Protein AF-A0A5N6JRV7-F1 (afdb_monomer)

Solvent-accessible surface area (backbone atoms only — not comparable to full-atom values): 13703 Å² total; per-residue (Å²): 138,88,83,87,82,82,80,80,81,82,83,83,75,85,70,73,90,71,85,72,44,49,5,32,77,63,30,37,67,20,93,39,53,41,86,80,38,63,80,51,36,24,63,43,73,67,52,46,59,70,46,33,86,33,39,56,44,38,38,54,44,63,55,39,95,77,52,76,64,70,75,60,25,15,61,55,42,43,46,69,65,64,66,43,65,40,92,59,76,69,41,27,25,37,68,34,49,92,75,62,61,86,94,62,84,68,84,81,35,51,41,48,43,25,53,71,52,21,44,55,31,47,36,50,74,69,64,52,90,58,93,47,46,89,75,24,51,78,60,70,72,29,93,85,56,58,70,57,46,43,44,31,24,45,44,23,57,57,45,44,76,92,68,60,55,80,85,57,77,85,58,79,79,43,52,18,72,85,77,62,46,73,47,42,80,69,77,44,60,63,50,72,64,84,99,36,42,36,74,60,50,93,71,45,63,62,54,54,55,52,65,67,69,76,60,97,70,80,89,87,78,84,90,128

Foldseek 3Di:
DDDDDDDDDDDPDPDDPDQFAAAQQQGATFPDADPQLSQHGHNDVVSVVVLCQQCVLVSVQSNDPDHDDQQQAALLRGHRPQWDAAPQPGGTHHPCPVVDDPPPPDPPHLRVCLCVQALSNVCVVVVQPDSQSCPGCCQCVNPPDDLLSSSNRQRHSSDGSVSHPRNRDHDDFAAAPQPRDGDRPNNFDWDDDPPGIHGDDPVVVVVSVVVVVPDPDDDPDDDD

Sequence (224 aa):
MAESASANPSSSTSGAPQKSHHCVICAFPAPSKCGGCKQVWYCSSAHQKQAWPKHKRLCKIYRNPSPPSIDTYCGICGKTDNLTRTDCCDRAICDDEGKYRMFTYSREYCSRNHRRYTMCAYHHGEEHPEKDWKK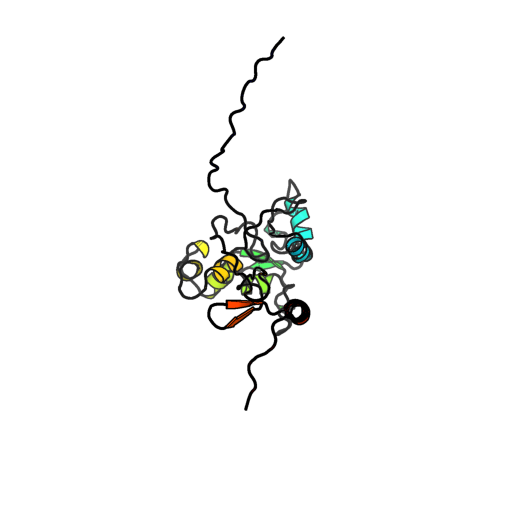CEKCVGGESFDINTVVTEGTNSFNFKEDEWKDAPELKPVKCGNCNKIISTATETHTGWGDSLRYISRLVEAICRRAMKDDSLSPIYGIR

p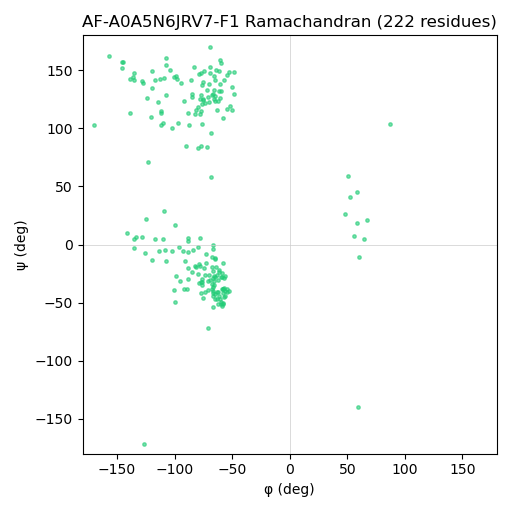LDDT: mean 79.29, std 20.87, range [28.75, 98.19]

Radius of gyration: 22.88 Å; Cα contacts (8 Å, |Δi|>4): 309; chains: 1; bounding box: 69×60×75 Å

Secondary structure (DSSP, 8-state):
------PPPP-------PPPPBPTTT-SB-SEE-TTTS-SEESSHHHHHHHHHHHHHHHHHHH-SSPPPGGGS-TTT---SSEEE-TTT--EEE--GGGPPTT---S--HHHHHHHH-HHHHHHHTT-SSS-GGG-IIIII-TTS-HHHHHHHHHSTTS-GGG--TTPPPPPPEEPTTT--EE-TTTS-EEEETTEEEE--TTHHHHHHHHTTSS---------

Organism: Monilinia laxa (NCBI:txid61186)

Nearest PDB structures (foldseek):
  6paf-assembly1_A  TM=8.155E-01  e=4.677E-02  Homo sapiens
  6cby-assembly2_B  TM=7.913E-01  e=4.129E-02  Homo sapiens
  2dan-assembly1_A  TM=6.718E-01  e=5.297E-02  Homo sapiens
  6o9o-assembly1_A  TM=3.176E-01  e=3.880E-02  Homo sapiens
  4ljn-assembly1_A  TM=2.482E-01  e=1.526E+00  Homo sapiens

Structure (mmCIF, N/CA/C/O backbone):
data_AF-A0A5N6JRV7-F1
#
_entry.id   AF-A0A5N6JRV7-F1
#
loop_
_atom_site.group_PDB
_atom_site.id
_atom_site.type_symbol
_atom_site.label_atom_id
_atom_site.label_alt_id
_atom_site.label_comp_id
_atom_site.label_asym_id
_atom_site.label_entity_id
_atom_site.label_seq_id
_atom_site.pdbx_PDB_ins_code
_atom_site.Cartn_x
_atom_site.Cartn_y
_atom_site.Cartn_z
_atom_site.occupancy
_atom_site.B_iso_or_equiv
_atom_site.auth_seq_id
_atom_site.auth_comp_id
_atom_site.auth_asym_id
_atom_site.auth_atom_id
_atom_site.pdbx_PDB_model_num
ATOM 1 N N . MET A 1 1 ? 50.542 35.672 26.946 1.00 41.88 1 MET A N 1
ATOM 2 C CA . MET A 1 1 ? 50.231 35.994 25.537 1.00 41.88 1 MET A CA 1
ATOM 3 C C . MET A 1 1 ? 50.597 34.774 24.708 1.00 41.88 1 MET A C 1
ATOM 5 O O . MET A 1 1 ? 51.691 34.266 24.913 1.00 41.88 1 MET A O 1
ATOM 9 N N . ALA A 1 2 ? 49.685 34.361 23.824 1.00 41.88 2 ALA A N 1
ATOM 10 C CA . ALA A 1 2 ? 49.718 33.226 22.889 1.00 41.88 2 ALA A CA 1
ATOM 11 C C . ALA A 1 2 ? 49.236 31.859 23.427 1.00 41.88 2 ALA A C 1
ATOM 13 O O . ALA A 1 2 ? 49.913 31.165 24.181 1.00 41.88 2 ALA A O 1
ATOM 14 N N . GLU A 1 3 ? 48.011 31.551 22.996 1.00 34.66 3 GLU A N 1
ATOM 15 C CA . GLU A 1 3 ? 47.136 30.410 23.256 1.00 34.66 3 GLU A CA 1
ATOM 16 C C . GLU A 1 3 ? 47.601 29.075 22.657 1.00 34.66 3 GLU A C 1
ATOM 18 O O . GLU A 1 3 ? 48.235 29.005 21.605 1.00 34.66 3 GLU A O 1
ATOM 23 N N . SER A 1 4 ? 47.181 27.996 23.318 1.00 38.31 4 SER A N 1
ATOM 24 C CA . SER A 1 4 ? 47.222 26.625 22.820 1.00 38.31 4 SER A CA 1
ATOM 25 C C . SER A 1 4 ? 46.102 26.390 21.798 1.00 38.31 4 SER A C 1
ATOM 27 O O . SER A 1 4 ? 44.926 26.491 22.137 1.00 38.31 4 SER A O 1
ATOM 29 N N . ALA A 1 5 ? 46.451 26.012 20.568 1.00 41.31 5 ALA A N 1
ATOM 30 C CA . ALA A 1 5 ? 45.495 25.535 19.571 1.00 41.31 5 ALA A CA 1
ATOM 31 C C . ALA A 1 5 ? 45.467 23.996 19.568 1.00 41.31 5 ALA A C 1
ATOM 33 O O . ALA A 1 5 ? 46.385 23.351 19.064 1.00 41.31 5 ALA A O 1
ATOM 34 N N . SER A 1 6 ? 44.414 23.402 20.138 1.00 38.31 6 SER A N 1
ATOM 35 C CA . SER A 1 6 ? 44.081 21.986 19.927 1.00 38.31 6 SER A CA 1
ATOM 36 C C . SER A 1 6 ? 43.328 21.838 18.608 1.00 38.31 6 SER A C 1
ATOM 38 O O . SER A 1 6 ? 42.227 22.364 18.450 1.00 38.31 6 SER A O 1
ATOM 40 N N . ALA A 1 7 ? 43.928 21.126 17.656 1.00 39.81 7 ALA A N 1
ATOM 41 C CA . ALA A 1 7 ? 43.287 20.748 16.406 1.00 39.81 7 ALA A CA 1
ATOM 42 C C . ALA A 1 7 ? 42.280 19.607 16.645 1.00 39.81 7 ALA A C 1
ATOM 44 O O . ALA A 1 7 ? 42.621 18.556 17.186 1.00 39.81 7 ALA A O 1
ATOM 45 N N . ASN A 1 8 ? 41.036 19.837 16.225 1.00 42.31 8 ASN A N 1
ATOM 46 C CA . ASN A 1 8 ? 39.943 18.865 16.194 1.00 42.31 8 ASN A CA 1
ATOM 47 C C . ASN A 1 8 ? 40.233 17.760 15.159 1.00 42.31 8 ASN A C 1
ATOM 49 O O . ASN A 1 8 ? 40.467 18.094 13.995 1.00 42.31 8 ASN A O 1
ATOM 53 N N . PRO A 1 9 ? 40.146 16.462 15.500 1.00 38.19 9 PRO A N 1
ATOM 54 C CA . PRO A 1 9 ? 40.127 15.419 14.491 1.00 38.19 9 PRO A CA 1
ATOM 55 C C . PRO A 1 9 ? 38.726 15.305 13.880 1.00 38.19 9 PRO A C 1
ATOM 57 O O . PRO A 1 9 ? 37.736 15.003 14.548 1.00 38.19 9 PRO A O 1
ATOM 60 N N . SER A 1 10 ? 38.675 15.551 12.575 1.00 39.09 10 SER A N 1
ATOM 61 C CA . SER A 1 10 ? 37.555 15.292 11.678 1.00 39.09 10 SER A CA 1
ATOM 62 C C . SER A 1 10 ? 37.046 13.859 11.843 1.00 39.09 10 SER A C 1
ATOM 64 O O . SER A 1 10 ? 37.750 12.894 11.551 1.00 39.09 10 SER A O 1
ATOM 66 N N . SER A 1 11 ? 35.805 13.718 12.297 1.00 35.09 11 SER A N 1
ATOM 67 C CA . SER A 1 11 ? 35.104 12.448 12.448 1.00 35.09 11 SER A CA 1
ATOM 68 C C . SER A 1 11 ? 34.599 11.936 11.095 1.00 35.09 11 SER A C 1
ATOM 70 O O . SER A 1 11 ? 33.443 12.111 10.714 1.00 35.09 11 SER A O 1
ATOM 72 N N . SER A 1 12 ? 35.474 11.250 10.364 1.00 42.78 12 SER A N 1
ATOM 73 C CA . SER A 1 12 ? 35.107 10.356 9.265 1.00 42.78 12 SER A CA 1
ATOM 74 C C . SER A 1 12 ? 34.450 9.092 9.830 1.00 42.78 12 SER A C 1
ATOM 76 O O . SER A 1 12 ? 35.081 8.058 10.043 1.00 42.78 12 SER A O 1
ATOM 78 N N . THR A 1 13 ? 33.147 9.168 10.103 1.00 39.28 13 THR A N 1
ATOM 79 C CA . THR A 1 13 ? 32.361 7.981 10.452 1.00 39.28 13 THR A CA 1
ATOM 80 C C . THR A 1 13 ? 32.072 7.169 9.192 1.00 39.28 13 THR A C 1
ATOM 82 O O . THR A 1 13 ? 31.224 7.503 8.370 1.00 39.28 13 THR A O 1
ATOM 85 N N . SER A 1 14 ? 32.816 6.074 9.053 1.00 45.44 14 SER A N 1
ATOM 86 C CA . SER A 1 14 ? 32.509 4.975 8.140 1.00 45.44 14 SER A CA 1
ATOM 87 C C . SER A 1 14 ? 31.249 4.276 8.660 1.00 45.44 14 SER A C 1
ATOM 89 O O . SER A 1 14 ? 31.311 3.489 9.602 1.00 45.44 14 SER A O 1
ATOM 91 N N . GLY A 1 15 ? 30.084 4.643 8.126 1.00 38.94 15 GLY A N 1
ATOM 92 C CA . GLY A 1 15 ? 28.797 4.074 8.521 1.00 38.94 15 GLY A CA 1
ATOM 93 C C . GLY A 1 15 ? 28.503 2.776 7.773 1.00 38.94 15 GLY A C 1
ATOM 94 O O . GLY A 1 15 ? 28.517 2.755 6.545 1.00 38.94 15 GLY A O 1
ATOM 95 N N . ALA A 1 16 ? 28.197 1.708 8.514 1.00 38.47 16 ALA A N 1
ATOM 96 C CA . ALA A 1 16 ? 27.578 0.495 7.980 1.00 38.47 16 ALA A CA 1
ATOM 97 C C . ALA A 1 16 ? 26.361 0.840 7.088 1.00 38.47 16 ALA A C 1
ATOM 99 O O . ALA A 1 16 ? 25.687 1.838 7.372 1.00 38.47 16 ALA A O 1
ATOM 100 N N . PRO A 1 17 ? 26.049 0.041 6.045 1.00 43.34 17 PRO A N 1
ATOM 101 C CA . PRO A 1 17 ? 24.911 0.303 5.169 1.00 43.34 17 PRO A CA 1
ATOM 102 C C . PRO A 1 17 ? 23.629 0.349 6.006 1.00 43.34 17 PRO A C 1
ATOM 104 O O . PRO A 1 17 ? 23.180 -0.655 6.560 1.00 43.34 17 PRO A O 1
ATOM 107 N N . GLN A 1 18 ? 23.072 1.549 6.157 1.00 53.38 18 GLN A N 1
ATOM 108 C CA . GLN A 1 18 ? 21.796 1.752 6.830 1.00 53.38 18 GLN A CA 1
ATOM 109 C C . GLN A 1 18 ? 20.720 1.078 5.981 1.00 53.38 18 GLN A C 1
ATOM 111 O O . GLN A 1 18 ? 20.611 1.382 4.795 1.00 53.38 18 GLN A O 1
ATOM 116 N N . LYS A 1 19 ? 19.936 0.169 6.578 1.00 60.41 19 LYS A N 1
ATOM 117 C CA . LYS A 1 19 ? 18.781 -0.437 5.903 1.00 60.41 19 LYS A CA 1
ATOM 118 C C . LYS A 1 19 ? 17.877 0.685 5.391 1.00 60.41 19 LYS A C 1
ATOM 120 O O . LYS A 1 19 ? 17.367 1.479 6.182 1.00 60.41 19 LYS A O 1
ATOM 125 N N . SER A 1 20 ? 17.727 0.775 4.076 1.00 76.19 20 SER A N 1
ATOM 126 C CA . SER A 1 20 ? 16.836 1.738 3.449 1.00 76.19 20 SER A CA 1
ATOM 127 C C . SER A 1 20 ? 15.391 1.259 3.574 1.00 76.19 20 SER A C 1
ATOM 129 O O . SER A 1 20 ? 15.104 0.065 3.628 1.00 76.19 20 SER A O 1
ATOM 131 N N . HIS A 1 21 ? 14.469 2.211 3.683 1.00 89.75 21 HIS A N 1
ATOM 132 C CA . HIS A 1 21 ? 13.037 1.937 3.687 1.00 89.75 21 HIS A CA 1
ATOM 133 C C . HIS A 1 21 ? 12.435 2.309 2.335 1.00 89.75 21 HIS A C 1
ATOM 135 O O . HIS A 1 21 ? 12.896 3.255 1.695 1.00 89.75 21 HIS A O 1
ATOM 141 N N . HIS A 1 22 ? 11.368 1.624 1.929 1.00 92.25 22 HIS A N 1
ATOM 142 C CA . HIS A 1 22 ? 10.718 1.834 0.634 1.00 92.25 22 HIS A CA 1
ATOM 143 C C . HIS A 1 22 ? 9.491 2.735 0.766 1.00 92.25 22 HIS A C 1
ATOM 145 O O . HIS A 1 22 ? 8.725 2.681 1.729 1.00 92.25 22 HIS A O 1
ATOM 151 N N . CYS A 1 23 ? 9.285 3.591 -0.229 1.00 92.69 23 CYS A N 1
ATOM 152 C CA . CYS A 1 23 ? 8.090 4.415 -0.327 1.00 92.69 23 CYS A CA 1
ATOM 153 C C . CYS A 1 23 ? 6.874 3.545 -0.666 1.00 92.69 23 CYS A C 1
ATOM 155 O O . CYS A 1 23 ? 6.822 2.961 -1.744 1.00 92.69 23 CYS A O 1
ATOM 157 N N . VAL A 1 24 ? 5.826 3.569 0.158 1.00 93.00 24 VAL A N 1
ATOM 158 C CA . VAL A 1 24 ? 4.613 2.745 -0.064 1.00 93.00 24 VAL A CA 1
ATOM 159 C C . VAL A 1 24 ? 3.786 3.115 -1.308 1.00 93.00 24 VAL A C 1
ATOM 161 O O . VAL A 1 24 ? 2.772 2.482 -1.603 1.00 93.00 24 VAL A O 1
ATOM 164 N N . ILE A 1 25 ? 4.165 4.167 -2.035 1.00 90.88 25 ILE A N 1
ATOM 165 C CA . ILE A 1 25 ? 3.505 4.573 -3.283 1.00 90.88 25 ILE A CA 1
ATOM 166 C C . ILE A 1 25 ? 4.280 4.119 -4.521 1.00 90.88 25 ILE A C 1
ATOM 168 O O . ILE A 1 25 ? 3.651 3.719 -5.493 1.00 90.88 25 ILE A O 1
ATOM 172 N N . CYS A 1 26 ? 5.613 4.181 -4.494 1.00 89.12 26 CYS A N 1
ATOM 173 C CA . CYS A 1 26 ? 6.451 4.014 -5.689 1.00 89.12 26 CYS A CA 1
ATOM 174 C C . CYS A 1 26 ? 7.670 3.104 -5.484 1.00 89.12 26 CYS A C 1
ATOM 176 O O . CYS A 1 26 ? 8.525 3.053 -6.362 1.00 89.12 26 CYS A O 1
ATOM 178 N N . ALA A 1 27 ? 7.798 2.481 -4.310 1.00 91.25 27 ALA A N 1
ATOM 179 C CA . ALA A 1 27 ? 8.887 1.603 -3.883 1.00 91.25 27 ALA A CA 1
ATOM 180 C C . ALA A 1 27 ? 10.308 2.195 -3.836 1.00 91.25 27 ALA A C 1
ATOM 182 O O . ALA A 1 27 ? 11.196 1.587 -3.255 1.00 91.25 27 ALA A O 1
ATOM 183 N N . PHE A 1 28 ? 10.552 3.393 -4.369 1.00 89.25 28 PHE A N 1
ATOM 184 C CA . PHE A 1 28 ? 11.863 4.036 -4.240 1.00 89.25 28 PHE A CA 1
ATOM 185 C C . PHE A 1 28 ? 12.277 4.277 -2.781 1.00 89.25 28 PHE A C 1
ATOM 187 O O . PHE A 1 28 ? 11.396 4.436 -1.925 1.00 89.25 28 PHE A O 1
ATOM 194 N N . PRO A 1 29 ? 13.594 4.392 -2.512 1.00 90.12 29 PRO A N 1
ATOM 195 C CA . PRO A 1 29 ? 14.104 4.738 -1.195 1.00 90.12 29 PRO A CA 1
ATOM 196 C C . PRO A 1 29 ? 13.388 5.955 -0.600 1.00 90.12 29 PRO A C 1
ATOM 198 O O . PRO A 1 29 ? 13.219 7.000 -1.235 1.00 90.12 29 PRO A O 1
ATOM 201 N N . ALA A 1 30 ? 12.935 5.799 0.634 1.00 92.06 30 ALA A N 1
ATOM 202 C CA . ALA A 1 30 ? 12.145 6.767 1.362 1.00 92.06 30 ALA A CA 1
ATOM 203 C C . ALA A 1 30 ? 12.968 7.343 2.524 1.00 92.06 30 ALA A C 1
ATOM 205 O O . ALA A 1 30 ? 13.082 6.701 3.568 1.00 92.06 30 ALA A O 1
ATOM 206 N N . PRO A 1 31 ? 13.510 8.570 2.400 1.00 91.69 31 PRO A N 1
ATOM 207 C CA . PRO A 1 31 ? 14.291 9.199 3.463 1.00 91.69 31 PRO A CA 1
ATOM 208 C C . PRO A 1 31 ? 13.429 9.676 4.638 1.00 91.69 31 PRO A C 1
ATOM 210 O O . PRO A 1 31 ? 13.951 10.161 5.637 1.00 91.69 31 PRO A O 1
ATOM 213 N N . SER A 1 32 ? 12.100 9.628 4.524 1.00 92.94 32 SER A N 1
ATOM 214 C CA . SER A 1 32 ? 11.193 10.196 5.517 1.00 92.94 32 SER A CA 1
ATOM 215 C C . SER A 1 32 ? 10.042 9.257 5.835 1.00 92.94 32 SER A C 1
ATOM 217 O O . SER A 1 32 ? 9.458 8.620 4.961 1.00 92.94 32 SER A O 1
ATOM 219 N N . LYS A 1 33 ? 9.671 9.222 7.112 1.00 95.44 33 LYS A N 1
ATOM 220 C CA . LYS A 1 33 ? 8.496 8.511 7.616 1.00 95.44 33 LYS A CA 1
ATOM 221 C C . LYS A 1 33 ? 7.398 9.476 8.022 1.00 95.44 33 LYS A C 1
ATOM 223 O O . LYS A 1 33 ? 7.651 10.647 8.295 1.00 95.44 33 LYS A O 1
ATOM 228 N N . CYS A 1 34 ? 6.167 8.979 8.104 1.00 97.50 34 CYS A N 1
ATOM 229 C CA . CYS A 1 34 ? 5.030 9.746 8.596 1.00 97.50 34 CYS A CA 1
ATOM 230 C C . CYS A 1 34 ? 5.354 10.377 9.961 1.00 97.50 34 CYS A C 1
ATOM 232 O O . CYS A 1 34 ? 5.541 9.651 10.935 1.00 97.50 34 CYS A O 1
ATOM 234 N N . GLY A 1 35 ? 5.317 11.708 10.067 1.00 96.56 35 GLY A N 1
ATOM 235 C CA . GLY A 1 35 ? 5.591 12.410 11.331 1.00 96.56 35 GLY A CA 1
ATOM 236 C C . GLY A 1 35 ? 4.643 12.032 12.479 1.00 96.56 35 GLY A C 1
ATOM 237 O O . GLY A 1 35 ? 5.048 12.049 13.636 1.00 96.56 35 GLY A O 1
ATOM 238 N N . GLY A 1 36 ? 3.406 11.629 12.159 1.00 96.50 36 GLY A N 1
ATOM 239 C CA . GLY A 1 36 ? 2.418 11.167 13.138 1.00 96.50 36 GLY A CA 1
ATOM 240 C C . GLY A 1 36 ? 2.740 9.795 13.739 1.00 96.50 36 GLY A C 1
ATOM 241 O O . GLY A 1 36 ? 3.064 9.698 14.916 1.00 96.50 36 GLY A O 1
ATOM 242 N N . CYS A 1 37 ? 2.602 8.723 12.951 1.00 97.19 37 CYS A N 1
ATOM 243 C CA . CYS A 1 37 ? 2.788 7.356 13.452 1.00 97.19 37 CYS A CA 1
ATOM 244 C C . CYS A 1 37 ? 4.237 6.864 13.451 1.00 97.19 37 CYS A C 1
ATOM 246 O O . CYS A 1 37 ? 4.554 5.954 14.203 1.00 97.19 37 CYS A O 1
ATOM 248 N N . LYS A 1 38 ? 5.117 7.429 12.614 1.00 95.56 38 LYS A N 1
ATOM 249 C CA . LYS A 1 38 ? 6.499 6.965 12.397 1.00 95.56 38 LYS A CA 1
ATOM 250 C C . LYS A 1 38 ? 6.618 5.508 11.913 1.00 95.56 38 LYS A C 1
ATOM 252 O O . LYS A 1 38 ? 7.698 4.939 12.013 1.00 95.56 38 LYS A O 1
ATOM 257 N N . GLN A 1 39 ? 5.537 4.930 11.380 1.00 93.56 39 GLN A N 1
ATOM 258 C CA . GLN A 1 39 ? 5.475 3.523 10.952 1.00 93.56 39 GLN A CA 1
ATOM 259 C C . GLN A 1 39 ? 5.464 3.318 9.429 1.00 93.56 39 GLN A C 1
ATOM 261 O O . GLN A 1 39 ? 5.623 2.193 8.981 1.00 93.56 39 GLN A O 1
ATOM 266 N N . VAL A 1 40 ? 5.224 4.364 8.634 1.00 95.62 40 VAL A N 1
ATOM 267 C CA . VAL A 1 40 ? 5.085 4.269 7.168 1.00 95.62 40 VAL A CA 1
ATOM 268 C C . VAL A 1 40 ? 6.020 5.268 6.503 1.00 95.62 40 VAL A C 1
ATOM 270 O O . VAL A 1 40 ? 6.118 6.405 6.977 1.00 95.62 40 VAL A O 1
ATOM 273 N N . TRP A 1 41 ? 6.668 4.855 5.415 1.00 95.81 41 TRP A N 1
ATOM 274 C CA . TRP A 1 41 ? 7.731 5.594 4.740 1.00 95.81 41 TRP A CA 1
ATOM 275 C C . TRP A 1 41 ? 7.297 6.148 3.378 1.00 95.81 41 TRP A C 1
ATOM 277 O O . TRP A 1 41 ? 6.532 5.526 2.639 1.00 95.81 41 TRP A O 1
ATOM 287 N N . TYR A 1 42 ? 7.785 7.347 3.055 1.00 94.12 42 TYR A N 1
ATOM 288 C CA . TYR A 1 42 ? 7.491 8.073 1.823 1.00 94.12 42 TYR A CA 1
ATOM 289 C C . TYR A 1 42 ? 8.752 8.736 1.270 1.00 94.12 42 TYR A C 1
ATOM 291 O O . TYR A 1 42 ? 9.556 9.293 2.018 1.00 94.12 42 TYR A O 1
ATOM 299 N N . CYS A 1 43 ? 8.896 8.750 -0.056 1.00 91.81 43 CYS A N 1
ATOM 300 C CA . CYS A 1 43 ? 10.001 9.465 -0.694 1.00 91.81 43 CYS A CA 1
ATOM 301 C C . CYS A 1 43 ? 9.790 10.988 -0.762 1.00 91.81 43 CYS A C 1
ATOM 303 O O . CYS A 1 43 ? 10.738 11.738 -0.966 1.00 91.81 43 CYS A O 1
ATOM 305 N N . SER A 1 44 ? 8.547 11.458 -0.604 1.00 91.19 44 SER A N 1
ATOM 306 C CA . SER A 1 44 ? 8.193 12.877 -0.661 1.00 91.19 44 SER A CA 1
ATOM 307 C C . SER A 1 44 ? 6.886 13.172 0.080 1.00 91.19 44 SER A C 1
ATOM 309 O O . SER A 1 44 ? 6.045 12.293 0.294 1.00 91.19 44 SER A O 1
ATOM 311 N N . SER A 1 45 ? 6.666 14.448 0.404 1.00 92.25 45 SER A N 1
ATOM 312 C CA . SER A 1 45 ? 5.394 14.926 0.958 1.00 92.25 45 SER A CA 1
ATOM 313 C C . SER A 1 45 ? 4.220 14.752 -0.017 1.00 92.25 45 SER A C 1
ATOM 315 O O . SER A 1 45 ? 3.081 14.593 0.421 1.00 92.25 45 SER A O 1
ATOM 317 N N . ALA A 1 46 ? 4.475 14.725 -1.330 1.00 90.88 46 ALA A N 1
ATOM 318 C CA . ALA A 1 46 ? 3.456 14.454 -2.342 1.00 90.88 46 ALA A CA 1
ATOM 319 C C . ALA A 1 46 ? 2.912 13.021 -2.222 1.00 90.88 46 ALA A C 1
ATOM 321 O O . ALA A 1 46 ? 1.698 12.836 -2.145 1.00 90.88 46 ALA A O 1
ATOM 322 N N . HIS A 1 47 ? 3.791 12.021 -2.097 1.00 92.25 47 HIS A N 1
ATOM 323 C CA . HIS A 1 47 ? 3.373 10.629 -1.887 1.00 92.25 47 HIS A CA 1
ATOM 324 C C . HIS A 1 47 ? 2.712 10.411 -0.525 1.00 92.25 47 HIS A C 1
ATOM 326 O O . HIS A 1 47 ? 1.745 9.657 -0.427 1.00 92.25 47 HIS A O 1
ATOM 332 N N . GLN A 1 48 ? 3.143 11.133 0.513 1.00 95.00 48 GLN A N 1
ATOM 333 C CA . GLN A 1 48 ? 2.434 11.122 1.792 1.00 95.00 48 GLN A CA 1
ATOM 334 C C . GLN A 1 48 ? 0.997 11.658 1.658 1.00 95.00 48 GLN A C 1
ATOM 336 O O . GLN A 1 48 ? 0.064 11.053 2.186 1.00 95.00 48 GLN A O 1
ATOM 341 N N . LYS A 1 49 ? 0.796 12.771 0.934 1.00 94.44 49 LYS A N 1
ATOM 342 C CA . LYS A 1 49 ? -0.542 13.328 0.662 1.00 94.44 49 LYS A CA 1
ATOM 343 C C . LYS A 1 49 ? -1.398 12.368 -0.167 1.00 94.44 49 LYS A C 1
ATOM 345 O O . LYS A 1 49 ? -2.569 12.190 0.151 1.00 94.44 49 LYS A O 1
ATOM 350 N N . GLN A 1 50 ? -0.814 11.713 -1.171 1.00 90.56 50 GLN A N 1
ATOM 351 C CA . GLN A 1 50 ? -1.498 10.713 -1.998 1.00 90.56 50 GLN A CA 1
ATOM 352 C C . GLN A 1 50 ? -1.966 9.501 -1.180 1.00 90.56 50 GLN A C 1
ATOM 354 O O . GLN A 1 50 ? -3.080 9.024 -1.376 1.00 90.56 50 GLN A O 1
ATOM 359 N N . ALA A 1 51 ? -1.152 9.024 -0.235 1.00 93.00 51 ALA A N 1
ATOM 360 C CA . ALA A 1 51 ? -1.508 7.905 0.639 1.00 93.00 51 ALA A CA 1
ATOM 361 C C . ALA A 1 51 ? -2.533 8.276 1.728 1.00 93.00 51 ALA A C 1
ATOM 363 O O . ALA A 1 51 ? -3.184 7.398 2.302 1.00 93.00 51 ALA A O 1
ATOM 364 N N . TRP A 1 52 ? -2.682 9.568 2.044 1.00 95.50 52 TRP A N 1
ATOM 365 C CA . TRP A 1 52 ? -3.436 10.047 3.206 1.00 95.50 52 TRP A CA 1
ATOM 366 C C . TRP A 1 52 ? -4.889 9.552 3.308 1.00 95.50 52 TRP A C 1
ATOM 368 O O . TRP A 1 52 ? -5.287 9.181 4.417 1.00 95.50 52 TRP A O 1
ATOM 378 N N . PRO A 1 53 ? -5.693 9.473 2.226 1.00 94.25 53 PRO A N 1
ATOM 379 C CA . PRO A 1 53 ? -7.076 9.000 2.315 1.00 94.25 53 PRO A CA 1
ATOM 380 C C . PRO A 1 53 ? -7.219 7.616 2.966 1.00 94.25 53 PRO A C 1
ATOM 382 O O . PRO A 1 53 ? -8.131 7.422 3.778 1.00 94.25 53 PRO A O 1
ATOM 385 N N . LYS A 1 54 ? -6.289 6.694 2.675 1.00 93.06 54 LYS A N 1
ATOM 386 C CA . LYS A 1 54 ? -6.226 5.356 3.286 1.00 93.06 54 LYS A CA 1
ATOM 387 C C . LYS A 1 54 ? -5.397 5.341 4.571 1.00 93.06 54 LYS A C 1
ATOM 389 O O . LYS A 1 54 ? -5.793 4.716 5.552 1.00 93.06 54 LYS A O 1
ATOM 394 N N . HIS A 1 55 ? -4.300 6.097 4.615 1.00 96.44 55 HIS A N 1
ATOM 395 C CA . HIS A 1 55 ? -3.399 6.105 5.764 1.00 96.44 55 HIS A CA 1
ATOM 396 C C . HIS A 1 55 ? -3.993 6.783 7.004 1.00 96.44 55 HIS A C 1
ATOM 398 O O . HIS A 1 55 ? -3.674 6.370 8.107 1.00 96.44 55 HIS A O 1
ATOM 404 N N . LYS A 1 56 ? -4.861 7.796 6.889 1.00 96.75 56 LYS A N 1
ATOM 405 C CA . LYS A 1 56 ? -5.296 8.614 8.042 1.00 96.75 56 LYS A CA 1
ATOM 406 C C . LYS A 1 56 ? -5.846 7.811 9.231 1.00 96.75 56 LYS A C 1
ATOM 408 O O . LYS A 1 56 ? -5.540 8.133 10.378 1.00 96.75 56 LYS A O 1
ATOM 413 N N . ARG A 1 57 ? -6.629 6.755 8.972 1.00 97.25 57 ARG A N 1
ATOM 414 C CA . ARG A 1 57 ? -7.193 5.887 10.024 1.00 97.25 57 ARG A CA 1
ATOM 415 C C . ARG A 1 57 ? -6.124 4.962 10.595 1.00 97.25 57 ARG A C 1
ATOM 417 O O . ARG A 1 57 ? -5.957 4.907 11.810 1.00 97.25 57 ARG A O 1
ATOM 424 N N . LEU A 1 58 ? -5.342 4.332 9.718 1.00 97.44 58 LEU A N 1
ATOM 425 C CA . LEU A 1 58 ? -4.192 3.515 10.106 1.00 97.44 58 LEU A CA 1
ATOM 426 C C . LEU A 1 58 ? -3.174 4.313 10.927 1.00 97.44 58 LEU A C 1
ATOM 428 O O . LEU A 1 58 ? -2.659 3.819 11.915 1.00 97.44 58 LEU A O 1
ATOM 432 N N . CYS A 1 59 ? -2.939 5.579 10.591 1.00 98.00 59 CYS A N 1
ATOM 433 C CA . CYS A 1 59 ? -2.054 6.475 11.323 1.00 98.00 59 CYS A CA 1
ATOM 434 C C . CYS A 1 59 ? -2.499 6.620 12.781 1.00 98.00 59 CYS A C 1
ATOM 436 O O . CYS A 1 59 ? -1.663 6.587 13.679 1.00 98.00 59 CYS A O 1
ATOM 438 N N . LYS A 1 60 ? -3.812 6.741 13.028 1.00 97.81 60 LYS A N 1
ATOM 439 C CA . LYS A 1 60 ? -4.373 6.776 14.384 1.00 97.81 60 LYS A CA 1
ATOM 440 C C . LYS A 1 60 ? -4.184 5.436 15.101 1.00 97.81 60 LYS A C 1
ATOM 442 O O . LYS A 1 60 ? -3.768 5.444 16.253 1.00 97.81 60 LYS A O 1
ATOM 447 N N . ILE A 1 61 ? -4.436 4.317 14.419 1.00 97.31 61 ILE A N 1
ATOM 448 C CA . ILE A 1 61 ? -4.241 2.959 14.957 1.00 97.31 61 ILE A CA 1
ATOM 449 C C . ILE A 1 61 ? -2.775 2.741 15.348 1.00 97.31 61 ILE A C 1
ATOM 451 O O . ILE A 1 61 ? -2.482 2.386 16.478 1.00 97.31 61 ILE A O 1
ATOM 455 N N . TYR A 1 62 ? -1.841 3.056 14.455 1.00 96.56 62 TYR A N 1
ATOM 456 C CA . TYR A 1 62 ? -0.402 2.899 14.667 1.00 96.56 62 TYR A CA 1
ATOM 457 C C . TYR A 1 62 ? 0.186 3.820 15.739 1.00 96.56 62 TYR A C 1
ATOM 459 O O . TYR A 1 62 ? 1.263 3.538 16.256 1.00 96.56 62 TYR A O 1
ATOM 467 N N . ARG A 1 63 ? -0.476 4.944 16.034 1.00 97.25 63 ARG A N 1
ATOM 468 C CA . ARG A 1 63 ? -0.102 5.847 17.133 1.00 97.25 63 ARG A CA 1
ATOM 469 C C . ARG A 1 63 ? -0.631 5.381 18.482 1.00 97.25 63 ARG A C 1
ATOM 471 O O . ARG A 1 63 ? -0.167 5.893 19.495 1.00 97.25 63 ARG A O 1
ATOM 478 N N . ASN A 1 64 ? -1.625 4.499 18.496 1.00 96.38 64 ASN A N 1
ATOM 479 C CA . ASN A 1 64 ? -2.227 4.017 19.724 1.00 96.38 64 ASN A CA 1
ATOM 480 C C . ASN A 1 64 ? -1.253 3.044 20.417 1.00 96.38 64 ASN A C 1
ATOM 482 O O . ASN A 1 64 ? -0.898 2.042 19.798 1.00 96.38 64 ASN A O 1
ATOM 486 N N . PRO A 1 65 ? -0.828 3.299 21.671 1.00 94.94 65 PRO A N 1
ATOM 487 C CA . PRO A 1 65 ? -0.000 2.362 22.436 1.00 94.94 65 PRO A CA 1
ATOM 488 C C . PRO A 1 65 ? -0.682 1.010 22.685 1.00 94.94 65 PRO A C 1
ATOM 490 O O . PRO A 1 65 ? -0.006 0.006 22.883 1.00 94.94 65 PRO A O 1
ATOM 493 N N . SER A 1 66 ? -2.015 0.982 22.649 1.00 96.12 66 SER A N 1
ATOM 494 C CA . SER A 1 66 ? -2.840 -0.218 22.795 1.00 96.12 66 SER A CA 1
ATOM 495 C C . SER A 1 66 ? -3.744 -0.353 21.566 1.00 96.12 66 SER A C 1
ATOM 497 O O . SER A 1 66 ? -4.940 -0.051 21.642 1.00 96.12 66 SER A O 1
ATOM 499 N N . PRO A 1 67 ? -3.175 -0.695 20.394 1.00 94.19 67 PRO A N 1
ATOM 500 C CA . PRO A 1 67 ? -3.938 -0.769 19.158 1.00 94.19 67 PRO A CA 1
ATOM 501 C C . PRO A 1 67 ? -5.003 -1.875 19.241 1.00 94.19 67 PRO A C 1
ATOM 503 O O . PRO A 1 67 ? -4.799 -2.872 19.936 1.00 94.19 67 PRO A O 1
ATOM 506 N N . PRO A 1 68 ? -6.141 -1.718 18.542 1.00 95.25 68 PRO A N 1
ATOM 507 C CA . PRO A 1 68 ? -7.120 -2.792 18.414 1.00 95.25 68 PRO A CA 1
ATOM 508 C C . PRO A 1 68 ? -6.498 -4.019 17.726 1.00 95.25 68 PRO A C 1
ATOM 510 O O . PRO A 1 68 ? -5.502 -3.893 17.011 1.00 95.25 68 PRO A O 1
ATOM 513 N N . SER A 1 69 ? -7.098 -5.199 17.921 1.00 95.19 69 SER A N 1
ATOM 514 C CA . SER A 1 69 ? -6.646 -6.430 17.256 1.00 95.19 69 SER A CA 1
ATOM 515 C C . SER A 1 69 ? -6.652 -6.269 15.732 1.00 95.19 69 SER A C 1
ATOM 517 O O . SER A 1 69 ? -7.565 -5.653 15.176 1.00 95.19 69 SER A O 1
ATOM 519 N N . ILE A 1 70 ? -5.648 -6.837 15.059 1.00 93.56 70 ILE A N 1
ATOM 520 C CA . ILE A 1 70 ? -5.442 -6.707 13.607 1.00 93.56 70 ILE A CA 1
ATOM 521 C C . ILE A 1 70 ? -6.630 -7.215 12.779 1.00 93.56 70 ILE A C 1
ATOM 523 O O . ILE A 1 70 ? -6.849 -6.724 11.678 1.00 93.56 70 ILE A O 1
ATOM 527 N N . ASP A 1 71 ? -7.439 -8.122 13.330 1.00 95.06 71 ASP A N 1
ATOM 528 C CA . ASP A 1 71 ? -8.610 -8.684 12.647 1.00 95.06 71 ASP A CA 1
ATOM 529 C C . ASP A 1 71 ? -9.872 -7.813 12.770 1.00 95.06 71 ASP A C 1
ATOM 531 O O . ASP A 1 71 ? -10.902 -8.099 12.168 1.00 95.06 71 ASP A O 1
ATOM 535 N N . THR A 1 72 ? -9.809 -6.725 13.544 1.00 96.88 72 THR A N 1
ATOM 536 C CA . THR A 1 72 ? -10.962 -5.837 13.798 1.00 96.88 72 THR A CA 1
ATOM 537 C C . THR A 1 72 ? -11.007 -4.616 12.879 1.00 96.88 72 THR A C 1
ATOM 539 O O . THR A 1 72 ? -11.925 -3.797 12.964 1.00 96.88 72 THR A O 1
ATOM 542 N N . TYR A 1 73 ? -10.017 -4.461 11.998 1.00 97.62 73 TYR A N 1
ATOM 543 C CA . TYR A 1 73 ? -9.969 -3.383 11.021 1.00 97.62 73 TYR A CA 1
ATOM 544 C C . TYR A 1 73 ? -9.333 -3.846 9.710 1.00 97.62 73 TYR A C 1
ATOM 546 O O . TYR A 1 73 ? -8.461 -4.703 9.680 1.00 97.62 73 TYR A O 1
ATOM 554 N N . CYS A 1 74 ? -9.721 -3.217 8.604 1.00 98.06 74 CYS A N 1
ATOM 555 C CA . CYS A 1 74 ? -9.075 -3.401 7.314 1.00 98.06 74 CYS A CA 1
ATOM 556 C C . CYS A 1 74 ? -7.623 -2.928 7.387 1.00 98.06 74 CYS A C 1
ATOM 558 O O . CYS A 1 74 ? -7.369 -1.725 7.525 1.00 98.06 74 CYS A O 1
ATOM 560 N N . GLY A 1 75 ? -6.671 -3.841 7.217 1.00 96.75 75 GLY A N 1
ATOM 561 C CA . GLY A 1 75 ? -5.247 -3.526 7.328 1.00 96.75 75 GLY A CA 1
ATOM 562 C C . GLY A 1 75 ? -4.702 -2.555 6.265 1.00 96.75 75 GLY A C 1
ATOM 563 O O . GLY A 1 75 ? -3.617 -2.013 6.446 1.00 96.75 75 GLY A O 1
ATOM 564 N N . ILE A 1 76 ? -5.469 -2.257 5.205 1.00 96.75 76 ILE A N 1
ATOM 565 C CA . ILE A 1 76 ? -5.085 -1.328 4.121 1.00 96.75 76 ILE A CA 1
ATOM 566 C C . ILE A 1 76 ? -5.620 0.097 4.335 1.00 96.75 76 ILE A C 1
ATOM 568 O O . ILE A 1 76 ? -4.996 1.071 3.910 1.00 96.75 76 ILE A O 1
ATOM 572 N N . CYS A 1 77 ? -6.779 0.269 4.980 1.00 96.81 77 CYS A N 1
ATOM 573 C CA . CYS A 1 77 ? -7.401 1.596 5.119 1.00 96.81 77 CYS A CA 1
ATOM 574 C C . CYS A 1 77 ? -7.941 1.932 6.516 1.00 96.81 77 CYS A C 1
ATOM 576 O O . CYS A 1 77 ? -8.477 3.027 6.713 1.00 96.81 77 CYS A O 1
ATOM 578 N N . GLY A 1 78 ? -7.863 1.000 7.468 1.00 97.44 78 GLY A N 1
ATOM 579 C CA . GLY A 1 78 ? -8.282 1.167 8.861 1.00 97.44 78 GLY A CA 1
ATOM 580 C C . GLY A 1 78 ? -9.787 1.350 9.078 1.00 97.44 78 GLY A C 1
ATOM 581 O O . GLY A 1 78 ? -10.173 1.949 10.077 1.00 97.44 78 GLY A O 1
ATOM 582 N N . LYS A 1 79 ? -10.641 0.932 8.133 1.00 97.38 79 LYS A N 1
ATOM 583 C CA . LYS A 1 79 ? -12.098 0.838 8.362 1.00 97.38 79 LYS A CA 1
ATOM 584 C C . LYS A 1 79 ? -12.396 -0.381 9.233 1.00 97.38 79 LYS A C 1
ATOM 586 O O . LYS A 1 79 ? -11.661 -1.352 9.143 1.00 97.38 79 LYS A O 1
ATOM 591 N N . THR A 1 80 ? -13.446 -0.332 10.039 1.00 97.25 80 THR A N 1
ATOM 592 C CA . THR A 1 80 ? -13.815 -1.403 10.987 1.00 97.25 80 THR A CA 1
ATOM 593 C C . THR A 1 80 ? -15.128 -2.092 10.618 1.00 97.25 80 THR A C 1
ATOM 595 O O . THR A 1 80 ? -15.542 -3.033 11.279 1.00 97.25 80 THR A O 1
ATOM 598 N N . ASP A 1 81 ? -15.813 -1.596 9.593 1.00 96.12 81 ASP A N 1
ATOM 599 C CA . ASP A 1 81 ? -17.097 -2.077 9.106 1.00 96.12 81 ASP A CA 1
ATOM 600 C C . ASP A 1 81 ? -16.936 -2.823 7.776 1.00 96.12 81 ASP A C 1
ATOM 602 O O . ASP A 1 81 ? -16.011 -2.538 7.012 1.00 96.12 81 ASP A O 1
ATOM 606 N N . ASN A 1 82 ? -17.874 -3.733 7.483 1.00 95.88 82 ASN A N 1
ATOM 607 C CA . ASN A 1 82 ? -17.939 -4.480 6.221 1.00 95.88 82 ASN A CA 1
ATOM 608 C C . ASN A 1 82 ? -16.593 -5.137 5.873 1.00 95.88 82 ASN A C 1
ATOM 610 O O . ASN A 1 82 ? -15.972 -4.814 4.857 1.00 95.88 82 ASN A O 1
ATOM 614 N N . LEU A 1 83 ? -16.109 -5.993 6.776 1.00 97.69 83 LEU A N 1
ATOM 615 C CA . LEU A 1 83 ? -14.835 -6.688 6.633 1.00 97.69 83 LEU A CA 1
ATOM 616 C C . LEU A 1 83 ? -15.047 -8.130 6.163 1.00 97.69 83 LEU A C 1
ATOM 618 O O . LEU A 1 83 ? -15.982 -8.799 6.591 1.00 97.69 83 LEU A O 1
ATOM 622 N N . THR A 1 84 ? -14.127 -8.590 5.327 1.00 96.81 84 THR A N 1
ATOM 623 C CA . THR A 1 84 ? -13.902 -9.989 4.956 1.00 96.81 84 THR A CA 1
ATOM 624 C C . THR A 1 84 ? -12.425 -10.328 5.204 1.00 96.81 84 THR A C 1
ATOM 626 O O . THR A 1 84 ? -11.697 -9.521 5.797 1.00 96.81 84 THR A O 1
ATOM 629 N N . ARG A 1 85 ? -11.961 -11.503 4.773 1.00 97.44 85 ARG A N 1
ATOM 630 C CA . ARG A 1 85 ? -10.556 -11.920 4.860 1.00 97.44 85 ARG A CA 1
ATOM 631 C C . ARG A 1 85 ? -9.981 -12.197 3.477 1.00 97.44 85 ARG A C 1
ATOM 633 O O . ARG A 1 85 ? -10.711 -12.562 2.564 1.00 97.44 85 ARG A O 1
ATOM 640 N N . THR A 1 86 ? -8.683 -11.956 3.317 1.00 97.00 86 THR A N 1
ATOM 641 C CA . THR A 1 86 ? -7.968 -12.278 2.078 1.00 97.00 86 THR A CA 1
ATOM 642 C C . THR A 1 86 ? -7.693 -13.772 1.984 1.00 97.00 86 THR A C 1
ATOM 644 O O . THR A 1 86 ? -7.212 -14.364 2.945 1.00 97.00 86 THR A O 1
ATOM 647 N N . ASP A 1 87 ? -7.896 -14.361 0.808 1.00 95.56 87 ASP A N 1
ATOM 648 C CA . ASP A 1 87 ? -7.597 -15.784 0.591 1.00 95.56 87 ASP A CA 1
ATOM 649 C C . ASP A 1 87 ? -6.087 -16.074 0.693 1.00 95.56 87 ASP A C 1
ATOM 651 O O . ASP A 1 87 ? -5.669 -17.098 1.221 1.00 95.56 87 ASP A O 1
ATOM 655 N N . CYS A 1 88 ? -5.248 -15.131 0.246 1.00 96.19 88 CYS A N 1
ATOM 656 C CA . CYS A 1 88 ? -3.804 -15.336 0.113 1.00 96.19 88 CYS A CA 1
ATOM 657 C C . CYS A 1 88 ? -2.999 -15.246 1.418 1.00 96.19 88 CYS A C 1
ATOM 659 O O . CYS A 1 88 ? -1.970 -15.901 1.550 1.00 96.19 88 CYS A O 1
ATOM 661 N N . CYS A 1 89 ? -3.413 -14.407 2.371 1.00 95.19 89 CYS A N 1
ATOM 662 C CA . CYS A 1 89 ? -2.662 -14.183 3.616 1.00 95.19 89 CYS A CA 1
ATOM 663 C C . CYS A 1 89 ? -3.538 -14.027 4.858 1.00 95.19 89 CYS A C 1
ATOM 665 O O . CYS A 1 89 ? -3.031 -13.666 5.922 1.00 95.19 89 CYS A O 1
ATOM 667 N N . ASP A 1 90 ? -4.832 -14.314 4.727 1.00 95.88 90 ASP A N 1
ATOM 668 C CA . ASP A 1 90 ? -5.759 -14.443 5.839 1.00 95.88 90 ASP A CA 1
ATOM 669 C C . ASP A 1 90 ? -5.848 -13.176 6.715 1.00 95.88 90 ASP A C 1
ATOM 671 O O . ASP A 1 90 ? -5.791 -13.213 7.943 1.00 95.88 90 ASP A O 1
ATOM 675 N N . ARG A 1 91 ? -5.954 -12.000 6.084 1.00 96.69 91 ARG A N 1
ATOM 676 C CA . ARG A 1 91 ? -6.001 -10.699 6.778 1.00 96.69 91 ARG A CA 1
ATOM 677 C C . ARG A 1 91 ? -7.348 -10.017 6.637 1.00 96.69 91 ARG A C 1
ATOM 679 O O . ARG A 1 91 ? -7.933 -10.017 5.556 1.00 96.69 91 ARG A O 1
ATOM 686 N N . ALA A 1 92 ? -7.795 -9.353 7.704 1.00 98.06 92 ALA A N 1
ATOM 687 C CA . ALA A 1 92 ? -8.994 -8.526 7.663 1.00 98.06 92 ALA A CA 1
ATOM 688 C C . ALA A 1 92 ? -8.856 -7.376 6.646 1.00 98.06 92 ALA A C 1
ATOM 690 O O . ALA A 1 92 ? -7.922 -6.563 6.682 1.00 98.06 92 ALA A O 1
ATOM 691 N N . ILE A 1 93 ? -9.820 -7.294 5.733 1.00 98.19 93 ILE A N 1
ATOM 692 C CA . ILE A 1 93 ? -9.849 -6.352 4.612 1.00 98.19 93 ILE A CA 1
ATOM 693 C C . ILE A 1 93 ? -11.287 -5.910 4.328 1.00 98.19 93 ILE A C 1
ATOM 695 O O . ILE A 1 93 ? -12.230 -6.595 4.700 1.00 98.19 93 ILE A O 1
ATOM 699 N N . CYS A 1 94 ? -11.491 -4.752 3.696 1.00 97.62 94 CYS A N 1
ATOM 700 C CA . CYS A 1 94 ? -12.846 -4.333 3.327 1.00 97.62 94 CYS A CA 1
ATOM 701 C C . CYS A 1 94 ? -13.444 -5.265 2.271 1.00 97.62 94 CYS A C 1
ATOM 703 O O . CYS A 1 94 ? -12.816 -5.493 1.239 1.00 97.62 94 CYS A O 1
ATOM 705 N N . ASP A 1 95 ? -14.686 -5.685 2.489 1.00 96.12 95 ASP A N 1
ATOM 706 C CA . ASP A 1 95 ? -15.512 -6.376 1.505 1.00 96.12 95 ASP A CA 1
ATOM 707 C C . ASP A 1 95 ? -16.119 -5.361 0.520 1.00 96.12 95 ASP A C 1
ATOM 709 O O . ASP A 1 95 ? -17.204 -4.791 0.703 1.00 96.12 95 ASP A O 1
ATOM 713 N N . ASP A 1 96 ? -15.326 -5.002 -0.487 1.00 92.06 96 ASP A N 1
ATOM 714 C CA . ASP A 1 96 ? -15.665 -3.950 -1.443 1.00 92.06 96 ASP A CA 1
ATOM 715 C C . ASP A 1 96 ? -15.428 -4.317 -2.912 1.00 92.06 96 ASP A C 1
ATOM 717 O O . ASP A 1 96 ? -15.637 -3.478 -3.791 1.00 92.06 96 ASP A O 1
ATOM 721 N N . GLU A 1 97 ? -15.074 -5.568 -3.207 1.00 86.12 97 GLU A N 1
ATOM 722 C CA . GLU A 1 97 ? -14.757 -6.015 -4.567 1.00 86.12 97 GLU A CA 1
ATOM 723 C C . GLU A 1 97 ? -15.970 -5.938 -5.503 1.00 86.12 97 GLU A C 1
ATOM 725 O O . GLU A 1 97 ? -15.865 -5.381 -6.597 1.00 86.12 97 GLU A O 1
ATOM 730 N N . GLY A 1 98 ? -17.154 -6.354 -5.037 1.00 86.94 98 GLY A N 1
ATOM 731 C CA . GLY A 1 98 ? -18.402 -6.286 -5.812 1.00 86.94 98 GLY A CA 1
ATOM 732 C C . GLY A 1 98 ? -18.878 -4.864 -6.143 1.00 86.94 98 GLY A C 1
ATOM 733 O O . GLY A 1 98 ? -19.749 -4.678 -6.988 1.00 86.94 98 GLY A O 1
ATOM 734 N N . LYS A 1 99 ? -18.295 -3.836 -5.513 1.00 87.19 99 LYS A N 1
ATOM 735 C CA . LYS A 1 99 ? -18.610 -2.422 -5.782 1.00 87.19 99 LYS A CA 1
ATOM 736 C C . LYS A 1 99 ? -17.748 -1.842 -6.907 1.00 87.19 99 LYS A C 1
ATOM 738 O O . LYS A 1 99 ? -17.949 -0.687 -7.295 1.00 87.19 99 LYS A O 1
ATOM 743 N N . TYR A 1 100 ? -16.769 -2.599 -7.407 1.00 86.44 100 TYR A N 1
ATOM 744 C CA . TYR A 1 100 ? -15.885 -2.159 -8.476 1.00 86.44 100 TYR A CA 1
ATOM 745 C C . TYR A 1 100 ? -16.620 -2.092 -9.813 1.00 86.44 100 TYR A C 1
ATOM 747 O O . TYR A 1 100 ? -17.178 -3.071 -10.301 1.00 86.44 100 TYR A O 1
ATOM 755 N N . ARG A 1 101 ? -16.540 -0.933 -10.466 1.00 87.12 101 ARG A N 1
ATOM 756 C CA . ARG A 1 101 ? -16.985 -0.778 -11.851 1.00 87.12 101 ARG A CA 1
ATOM 757 C C . ARG A 1 101 ? -15.814 -1.038 -12.789 1.00 87.12 101 ARG A C 1
ATOM 759 O O . ARG A 1 101 ? -14.782 -0.363 -12.693 1.00 87.12 101 ARG A O 1
ATOM 766 N N . MET A 1 102 ? -15.984 -1.994 -13.701 1.00 84.44 102 MET A N 1
ATOM 767 C CA . MET A 1 102 ? -14.988 -2.311 -14.728 1.00 84.44 102 MET A CA 1
ATOM 768 C C . MET A 1 102 ? -14.569 -1.058 -15.514 1.00 84.44 102 MET A C 1
ATOM 770 O O . MET A 1 102 ? -15.346 -0.117 -15.665 1.00 84.44 102 MET A O 1
ATOM 774 N N . PHE A 1 103 ? -13.310 -1.038 -15.963 1.00 82.00 103 PHE A N 1
ATOM 775 C CA . PHE A 1 103 ? -12.667 0.062 -16.707 1.00 82.00 103 PHE A CA 1
ATOM 776 C C . PHE A 1 103 ? -12.492 1.399 -15.967 1.00 82.00 103 PHE A C 1
ATOM 778 O O . PHE A 1 103 ? -11.966 2.348 -16.539 1.00 82.00 103 PHE A O 1
ATOM 785 N N . THR A 1 104 ? -12.835 1.487 -14.678 1.00 84.38 104 THR A N 1
ATOM 786 C CA . THR A 1 104 ? -12.539 2.691 -13.871 1.00 84.38 104 THR A CA 1
ATOM 787 C C . THR A 1 104 ? -11.110 2.730 -13.333 1.00 84.38 104 THR A C 1
ATOM 789 O O . THR A 1 104 ? -10.651 3.782 -12.902 1.00 84.38 104 THR A O 1
ATOM 792 N N . TYR A 1 105 ? -10.428 1.576 -13.288 1.00 78.38 105 TYR A N 1
ATOM 793 C CA . TYR A 1 105 ? -9.100 1.399 -12.671 1.00 78.38 105 TYR A CA 1
ATOM 794 C C . TYR A 1 105 ? -8.968 2.007 -11.256 1.00 78.38 105 TYR A C 1
ATOM 796 O O . TYR A 1 105 ? -7.879 2.362 -10.811 1.00 78.38 105 TYR A O 1
ATOM 804 N N . SER A 1 106 ? -10.089 2.114 -10.536 1.00 83.12 106 SER A N 1
ATOM 805 C CA . SER A 1 106 ? -10.156 2.751 -9.223 1.00 83.12 106 SER A CA 1
ATOM 806 C C . SER A 1 106 ? -9.281 2.057 -8.175 1.00 83.12 106 SER A C 1
ATOM 808 O O . SER A 1 106 ? -9.357 0.841 -7.968 1.00 83.12 106 SER A O 1
ATOM 810 N N . ARG A 1 107 ? -8.507 2.868 -7.445 1.00 83.75 107 ARG A N 1
ATOM 811 C CA . ARG A 1 107 ? -7.651 2.441 -6.327 1.00 83.75 107 ARG A CA 1
ATOM 812 C C . ARG A 1 107 ? -8.375 2.445 -4.973 1.00 83.75 107 ARG A C 1
ATOM 814 O O . ARG A 1 107 ? -7.753 2.183 -3.943 1.00 83.75 107 ARG A O 1
ATOM 821 N N . GLU A 1 108 ? -9.681 2.706 -4.955 1.00 88.06 108 GLU A N 1
ATOM 822 C CA . GLU A 1 108 ? -10.458 2.849 -3.716 1.00 88.06 108 GLU A CA 1
ATOM 823 C C . GLU A 1 108 ? -10.774 1.507 -3.041 1.00 88.06 108 GLU A C 1
ATOM 825 O O . GLU A 1 108 ? -10.776 1.431 -1.816 1.00 88.06 108 GLU A O 1
ATOM 830 N N . TYR A 1 109 ? -10.945 0.443 -3.826 1.00 92.44 109 TYR A N 1
ATOM 831 C CA . TYR A 1 109 ? -11.414 -0.866 -3.357 1.00 92.44 109 TYR A CA 1
ATOM 832 C C . TYR A 1 109 ? -10.274 -1.694 -2.759 1.00 92.44 109 TYR A C 1
ATOM 834 O O . TYR A 1 109 ? -9.332 -2.043 -3.471 1.00 92.44 109 TYR A O 1
ATOM 842 N N . CYS A 1 110 ? -10.292 -1.947 -1.455 1.00 95.88 110 CYS A N 1
ATOM 843 C CA . CYS A 1 110 ? -9.197 -2.603 -0.749 1.00 95.88 110 CYS A CA 1
ATOM 844 C C . CYS A 1 110 ? -9.018 -4.058 -1.189 1.00 95.88 110 CYS A C 1
ATOM 846 O O . CYS A 1 110 ? -7.913 -4.377 -1.623 1.00 95.88 110 CYS A O 1
ATOM 848 N N . SER A 1 111 ? -10.065 -4.897 -1.143 1.00 95.94 111 SER A N 1
ATOM 849 C CA . SER A 1 111 ? -9.946 -6.336 -1.463 1.00 95.94 111 SER A CA 1
ATOM 850 C C . SER A 1 111 ? -9.435 -6.544 -2.883 1.00 95.94 111 SER A C 1
ATOM 852 O O . SER A 1 111 ? -8.372 -7.121 -3.111 1.00 95.94 111 SER A O 1
ATOM 854 N N . ARG A 1 112 ? -10.113 -5.916 -3.846 1.00 93.38 112 ARG A N 1
ATOM 855 C CA . ARG A 1 112 ? -9.749 -5.987 -5.262 1.00 93.38 112 ARG A CA 1
ATOM 856 C C . ARG A 1 112 ? -8.316 -5.523 -5.532 1.00 93.38 112 ARG A C 1
ATOM 858 O O . ARG A 1 112 ? -7.607 -6.123 -6.336 1.00 93.38 112 ARG A O 1
ATOM 865 N N . ASN A 1 113 ? -7.897 -4.402 -4.942 1.00 93.56 113 ASN A N 1
ATOM 866 C CA . ASN A 1 113 ? -6.567 -3.857 -5.221 1.00 93.56 113 ASN A CA 1
ATOM 867 C C . ASN A 1 113 ? -5.462 -4.628 -4.504 1.00 93.56 113 ASN A C 1
ATOM 869 O O . ASN A 1 113 ? -4.378 -4.735 -5.063 1.00 93.56 113 ASN A O 1
ATOM 873 N N . HIS A 1 114 ? -5.742 -5.212 -3.338 1.00 96.12 114 HIS A N 1
ATOM 874 C CA . HIS A 1 114 ? -4.848 -6.190 -2.730 1.00 96.12 114 HIS A CA 1
ATOM 875 C C . HIS A 1 114 ? -4.660 -7.394 -3.654 1.00 96.12 114 HIS A C 1
ATOM 877 O O . HIS A 1 114 ? -3.532 -7.706 -4.028 1.00 96.12 114 HIS A O 1
ATOM 883 N N . ARG A 1 115 ? -5.769 -7.983 -4.121 1.00 94.69 115 ARG A N 1
ATOM 884 C CA . ARG A 1 115 ? -5.759 -9.120 -5.046 1.00 94.69 115 ARG A CA 1
ATOM 885 C C . ARG A 1 115 ? -4.993 -8.834 -6.342 1.00 94.69 115 ARG A C 1
ATOM 887 O O . ARG A 1 115 ? -4.337 -9.713 -6.879 1.00 94.69 115 ARG A O 1
ATOM 894 N N . ARG A 1 116 ? -5.099 -7.611 -6.868 1.00 91.12 116 ARG A N 1
ATOM 895 C CA . ARG A 1 116 ? -4.538 -7.245 -8.178 1.00 91.12 116 ARG A CA 1
ATOM 896 C C . ARG A 1 116 ? -3.092 -6.751 -8.148 1.00 91.12 116 ARG A C 1
ATOM 898 O O . ARG A 1 116 ? -2.434 -6.845 -9.173 1.00 91.12 116 ARG A O 1
ATOM 905 N N . TYR A 1 117 ? -2.650 -6.125 -7.061 1.00 91.75 117 TYR A N 1
ATOM 906 C CA . TYR A 1 117 ? -1.405 -5.344 -7.045 1.00 91.75 117 TYR A CA 1
ATOM 907 C C . TYR A 1 117 ? -0.428 -5.793 -5.958 1.00 91.75 117 TYR A C 1
ATOM 909 O O . TYR A 1 117 ? 0.390 -4.988 -5.509 1.00 91.75 117 TYR A O 1
ATOM 917 N N . THR A 1 118 ? -0.543 -7.028 -5.475 1.00 95.31 118 THR A N 1
ATOM 918 C CA . THR A 1 118 ? 0.395 -7.568 -4.490 1.00 95.31 118 THR A CA 1
ATOM 919 C C . THR A 1 118 ? 0.950 -8.908 -4.939 1.00 95.31 118 THR A C 1
ATOM 921 O O . THR A 1 118 ? 0.216 -9.768 -5.430 1.00 95.31 118 THR A O 1
ATOM 924 N N . MET A 1 119 ? 2.245 -9.106 -4.686 1.00 94.25 119 MET A N 1
ATOM 925 C CA . MET A 1 119 ? 2.924 -10.371 -4.977 1.00 94.25 119 MET A CA 1
ATOM 926 C C . MET A 1 119 ? 2.341 -11.539 -4.181 1.00 94.25 119 MET A C 1
ATOM 928 O O . MET A 1 119 ? 2.318 -12.655 -4.680 1.00 94.25 119 MET A O 1
ATOM 932 N N . CYS A 1 120 ? 1.824 -11.288 -2.974 1.00 95.94 120 CYS A N 1
ATOM 933 C CA . CYS A 1 120 ? 1.149 -12.302 -2.164 1.00 95.94 120 CYS A CA 1
ATOM 934 C C . CYS A 1 120 ? -0.085 -12.879 -2.875 1.00 95.94 120 CYS A C 1
ATOM 936 O O . CYS A 1 120 ? -0.250 -14.095 -2.955 1.00 95.94 120 CYS A O 1
ATOM 938 N N . ALA A 1 121 ? -0.932 -12.011 -3.432 1.00 96.00 121 ALA A N 1
ATOM 939 C CA . ALA A 1 121 ? -2.129 -12.444 -4.137 1.00 96.00 121 ALA A CA 1
ATOM 940 C C . ALA A 1 121 ? -1.813 -13.120 -5.476 1.00 96.00 121 ALA A C 1
ATOM 942 O O . ALA A 1 121 ? -2.443 -14.125 -5.795 1.00 96.00 121 ALA A O 1
ATOM 943 N N . TYR A 1 122 ? -0.828 -12.608 -6.226 1.00 94.44 122 TYR A N 1
ATOM 944 C CA . TYR A 1 122 ? -0.333 -13.268 -7.439 1.00 94.44 122 TYR A CA 1
ATOM 945 C C . TYR A 1 122 ? 0.176 -14.679 -7.127 1.00 94.44 122 TYR A C 1
ATOM 947 O O . TYR A 1 122 ? -0.276 -15.652 -7.716 1.00 94.44 122 TYR A O 1
ATOM 955 N N . HIS A 1 123 ? 1.050 -14.793 -6.128 1.00 95.00 123 HIS A N 1
ATOM 956 C CA . HIS A 1 123 ? 1.627 -16.056 -5.686 1.00 95.00 123 HIS A CA 1
ATOM 957 C C . HIS A 1 123 ? 0.568 -17.100 -5.302 1.00 95.00 123 HIS A C 1
ATOM 959 O O . HIS A 1 123 ? 0.674 -18.252 -5.712 1.00 95.00 123 HIS A O 1
ATOM 965 N N . HIS A 1 124 ? -0.462 -16.691 -4.556 1.00 96.50 124 HIS A N 1
ATOM 966 C CA . HIS A 1 124 ? -1.589 -17.562 -4.227 1.00 96.50 124 HIS A CA 1
ATOM 967 C C . HIS A 1 124 ? -2.418 -17.929 -5.467 1.00 96.50 124 HIS A C 1
ATOM 969 O O . HIS A 1 124 ? -2.836 -19.072 -5.606 1.00 96.50 124 HIS A O 1
ATOM 975 N N . GLY A 1 125 ? -2.678 -16.970 -6.361 1.00 94.75 125 GLY A N 1
ATOM 976 C CA . GLY A 1 125 ? -3.486 -17.183 -7.566 1.00 94.75 125 GLY A CA 1
ATOM 977 C C . GLY A 1 125 ? -2.856 -18.141 -8.579 1.00 94.75 125 GLY A C 1
ATOM 978 O O . GLY A 1 125 ? -3.586 -18.860 -9.249 1.00 94.75 125 GLY A O 1
ATOM 979 N N . GLU A 1 126 ? -1.525 -18.174 -8.651 1.00 94.19 126 GLU A N 1
ATOM 980 C CA . GLU A 1 126 ? -0.767 -19.113 -9.490 1.00 94.19 126 GLU A CA 1
ATOM 981 C C . GLU A 1 126 ? -0.461 -20.447 -8.784 1.00 94.19 126 GLU A C 1
ATOM 983 O O . GLU A 1 126 ? 0.237 -21.294 -9.342 1.00 94.19 126 GLU A O 1
ATOM 988 N N . GLU A 1 127 ? -0.946 -20.633 -7.550 1.00 95.06 127 GLU A N 1
ATOM 989 C CA . GLU A 1 127 ? -0.788 -21.865 -6.764 1.00 95.06 127 GLU A CA 1
ATOM 990 C C . GLU A 1 127 ? 0.677 -22.331 -6.660 1.00 95.06 127 GLU A C 1
ATOM 992 O O . GLU A 1 127 ? 1.010 -23.515 -6.772 1.00 95.06 127 GLU A O 1
ATOM 997 N N . HIS A 1 128 ? 1.594 -21.380 -6.462 1.00 92.62 128 HIS A N 1
ATOM 998 C CA . HIS A 1 128 ? 3.008 -21.697 -6.289 1.00 92.62 128 HIS A CA 1
ATOM 999 C C . HIS A 1 128 ? 3.238 -22.510 -4.994 1.00 92.62 128 HIS A C 1
ATOM 1001 O O . HIS A 1 128 ? 2.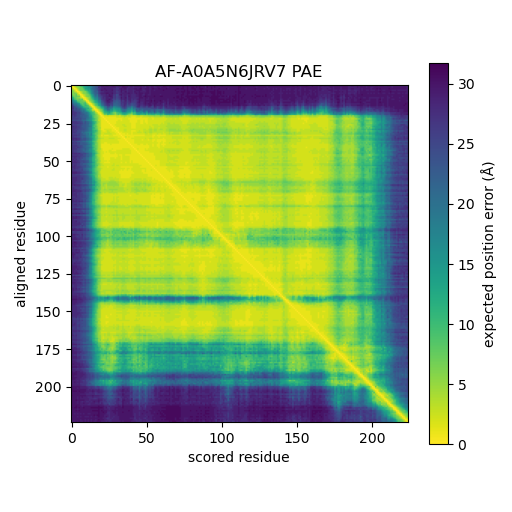589 -22.251 -3.981 1.00 92.62 128 HIS A O 1
ATOM 1007 N N . PRO A 1 129 ? 4.153 -23.501 -5.004 1.00 91.56 129 PRO A N 1
ATOM 1008 C CA . PRO A 1 129 ? 4.280 -24.477 -3.918 1.00 91.56 129 PRO A CA 1
ATOM 1009 C C . PRO A 1 129 ? 4.910 -23.908 -2.640 1.00 91.56 129 PRO A C 1
ATOM 1011 O O .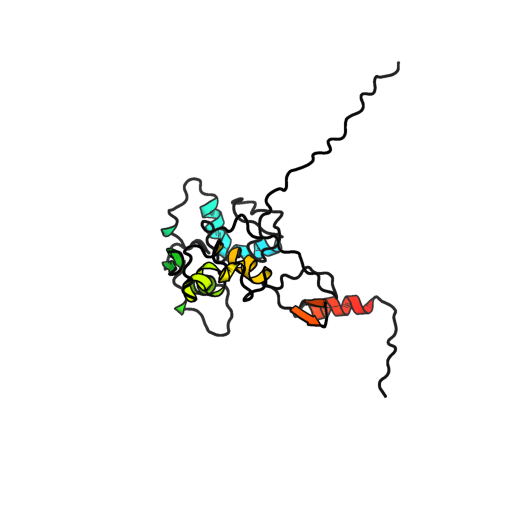 PRO A 1 129 ? 4.695 -24.438 -1.547 1.00 91.56 129 PRO A O 1
ATOM 1014 N N . GLU A 1 130 ? 5.727 -22.862 -2.749 1.00 92.88 130 GLU A N 1
ATOM 1015 C CA . GLU A 1 130 ? 6.298 -22.187 -1.593 1.00 92.88 130 GLU A CA 1
ATOM 1016 C C . GLU A 1 130 ? 5.195 -21.507 -0.779 1.00 92.88 130 GLU A C 1
ATOM 1018 O O . GLU A 1 130 ? 4.251 -20.972 -1.329 1.00 92.88 130 GLU A O 1
ATOM 1023 N N . LYS A 1 131 ? 5.320 -21.472 0.550 1.00 90.00 131 LYS A N 1
ATOM 1024 C CA . LYS A 1 131 ? 4.343 -20.764 1.396 1.00 90.00 131 LYS A CA 1
ATOM 1025 C C . LYS A 1 131 ? 4.531 -19.241 1.391 1.00 90.00 131 LYS A C 1
ATOM 1027 O O . LYS A 1 131 ? 3.594 -18.489 1.637 1.00 90.00 131 LYS A O 1
ATOM 1032 N N . ASP A 1 132 ? 5.776 -18.795 1.247 1.00 91.69 132 ASP A N 1
ATOM 1033 C CA . ASP A 1 132 ? 6.154 -17.386 1.327 1.00 91.69 132 ASP A CA 1
ATOM 1034 C C . ASP A 1 132 ? 6.601 -16.910 -0.051 1.00 91.69 132 ASP A C 1
ATOM 1036 O O . ASP A 1 132 ? 7.660 -17.312 -0.543 1.00 91.69 132 ASP A O 1
ATOM 1040 N N . TRP A 1 133 ? 5.818 -16.011 -0.646 1.00 93.25 133 TRP A N 1
ATOM 1041 C CA . TRP A 1 133 ? 6.106 -15.440 -1.958 1.00 93.25 133 TRP A CA 1
ATOM 1042 C C . TRP A 1 133 ? 7.486 -14.770 -2.017 1.00 93.25 133 TRP A C 1
ATOM 1044 O O . TRP A 1 133 ? 8.101 -14.756 -3.080 1.00 93.25 133 TRP A O 1
ATOM 1054 N N . LYS A 1 134 ? 8.017 -14.272 -0.888 1.00 91.94 134 LYS A N 1
ATOM 1055 C CA . LYS A 1 134 ? 9.344 -13.627 -0.817 1.00 91.94 134 LYS A CA 1
ATOM 1056 C C . LYS A 1 134 ? 10.493 -14.604 -1.070 1.00 91.94 134 LYS A C 1
ATOM 1058 O O . LYS A 1 134 ? 11.606 -14.173 -1.358 1.00 91.94 134 LYS A O 1
ATOM 1063 N N . LYS A 1 135 ? 10.235 -15.905 -0.916 1.00 91.38 135 LYS A N 1
ATOM 1064 C CA . LYS A 1 135 ? 11.189 -17.003 -1.135 1.00 91.38 135 LYS A CA 1
ATOM 1065 C C . LYS A 1 135 ? 10.876 -17.810 -2.394 1.00 91.38 135 LYS A C 1
ATOM 1067 O O . LYS A 1 135 ? 11.626 -18.716 -2.730 1.00 91.38 135 LYS A O 1
ATOM 1072 N N . CYS A 1 136 ? 9.772 -17.498 -3.065 1.00 91.75 136 CYS A N 1
ATOM 1073 C CA . CYS A 1 136 ? 9.352 -18.164 -4.284 1.00 91.75 136 CYS A CA 1
ATOM 1074 C C . CYS A 1 136 ? 10.191 -17.650 -5.458 1.00 91.75 136 CYS A C 1
ATOM 1076 O O . CYS A 1 136 ? 10.072 -16.483 -5.844 1.00 91.75 136 CYS A O 1
ATOM 1078 N N . GLU A 1 137 ? 11.003 -18.521 -6.062 1.00 89.88 137 GLU A N 1
ATOM 1079 C CA . GLU A 1 137 ? 11.846 -18.161 -7.209 1.00 89.88 137 GLU A CA 1
ATOM 1080 C C . GLU A 1 137 ? 11.003 -17.647 -8.374 1.00 89.88 137 GLU A C 1
ATOM 1082 O O . GLU A 1 137 ? 11.346 -16.632 -8.959 1.00 89.88 137 GLU A O 1
ATOM 1087 N N . LYS A 1 138 ? 9.823 -18.229 -8.622 1.00 89.50 138 LYS A N 1
ATOM 1088 C CA . LYS A 1 138 ? 8.892 -17.751 -9.660 1.00 89.50 138 LYS A CA 1
ATOM 1089 C C . LYS A 1 138 ? 8.338 -16.340 -9.414 1.00 89.50 138 LYS A C 1
ATOM 1091 O O . LYS A 1 138 ? 7.831 -15.726 -10.346 1.00 89.50 138 LYS A O 1
ATOM 1096 N N . CYS A 1 139 ? 8.404 -15.836 -8.179 1.00 90.19 139 CYS A N 1
ATOM 1097 C CA . CYS A 1 139 ? 7.914 -14.503 -7.823 1.00 90.19 139 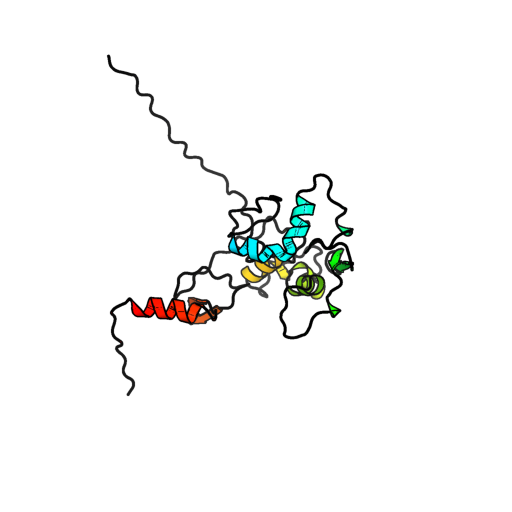CYS A CA 1
ATOM 1098 C C . CYS A 1 139 ? 9.053 -13.479 -7.752 1.00 90.19 139 CYS A C 1
ATOM 1100 O O . CYS A 1 139 ? 8.935 -12.404 -8.326 1.00 90.19 139 CYS A O 1
ATOM 1102 N N . VAL A 1 140 ? 10.144 -13.791 -7.040 1.00 87.50 140 VAL A N 1
ATOM 1103 C CA . VAL A 1 140 ? 11.229 -12.828 -6.759 1.00 87.50 140 VAL A CA 1
ATOM 1104 C C . VAL A 1 140 ? 12.436 -12.976 -7.690 1.00 87.50 140 VAL A C 1
ATOM 1106 O O . VAL A 1 140 ? 13.134 -11.993 -7.929 1.00 87.50 140 VAL A O 1
ATOM 1109 N N . GLY A 1 141 ? 12.681 -14.174 -8.224 1.00 71.06 141 GLY A N 1
ATOM 1110 C CA . GLY A 1 141 ? 13.841 -14.489 -9.071 1.00 71.06 141 GLY A CA 1
ATOM 1111 C C . GLY A 1 141 ? 13.496 -14.911 -10.502 1.00 71.06 141 GLY A C 1
ATOM 1112 O O . GLY A 1 141 ? 14.391 -15.309 -11.241 1.00 71.06 141 GLY A O 1
ATOM 1113 N N . GLY A 1 142 ? 12.219 -14.872 -10.881 1.00 64.56 142 GLY A N 1
ATOM 1114 C CA . GLY A 1 142 ? 11.730 -15.433 -12.134 1.00 64.56 142 GLY A CA 1
ATOM 1115 C C . GLY A 1 142 ? 11.911 -14.477 -13.308 1.00 64.56 142 GLY A C 1
ATOM 1116 O O . GLY A 1 142 ? 11.866 -13.261 -13.148 1.00 64.56 142 GLY A O 1
ATOM 1117 N N . GLU A 1 143 ? 12.032 -15.030 -14.514 1.00 66.62 143 GLU A N 1
ATOM 1118 C CA . GLU A 1 143 ? 12.079 -14.258 -15.769 1.00 66.62 143 GLU A CA 1
ATOM 1119 C C . GLU A 1 143 ? 10.745 -13.555 -16.096 1.00 66.62 143 GLU A C 1
ATOM 1121 O O . GLU A 1 143 ? 10.678 -12.722 -16.996 1.00 66.62 143 GLU A O 1
ATOM 1126 N N . SER A 1 144 ? 9.670 -13.889 -15.372 1.00 69.94 144 SER A N 1
ATOM 1127 C CA . SER A 1 144 ? 8.306 -13.431 -15.650 1.00 69.94 144 SER A CA 1
ATOM 1128 C C . SER A 1 144 ? 8.068 -11.948 -15.364 1.00 69.94 144 SER A C 1
ATOM 1130 O O . SER A 1 144 ? 7.180 -11.357 -15.976 1.00 69.94 144 SER A O 1
ATOM 1132 N N . PHE A 1 145 ? 8.835 -11.337 -14.457 1.00 74.56 145 PHE A N 1
ATOM 1133 C CA . PHE A 1 145 ? 8.652 -9.937 -14.079 1.00 74.56 145 PHE A CA 1
ATOM 1134 C C . PHE A 1 145 ? 9.977 -9.201 -13.982 1.00 74.56 145 PHE A C 1
ATOM 1136 O O . PHE A 1 145 ? 10.979 -9.729 -13.504 1.00 74.56 145 PHE A O 1
ATOM 1143 N N . ASP A 1 146 ? 9.961 -7.928 -14.370 1.00 81.62 146 ASP A N 1
ATOM 1144 C CA . ASP A 1 146 ? 11.070 -7.047 -14.052 1.00 81.62 146 ASP A CA 1
ATOM 1145 C C . ASP A 1 146 ? 11.106 -6.771 -12.540 1.00 81.62 146 ASP A C 1
ATOM 1147 O O . ASP A 1 146 ? 10.075 -6.670 -11.867 1.00 81.62 146 ASP A O 1
ATOM 1151 N N . ILE A 1 147 ? 12.312 -6.591 -12.002 1.00 82.31 147 ILE A N 1
ATOM 1152 C CA . ILE A 1 147 ? 12.514 -6.375 -10.566 1.00 82.31 147 ILE A CA 1
ATOM 1153 C C . ILE A 1 147 ? 11.738 -5.164 -10.019 1.00 82.31 147 ILE A C 1
ATOM 1155 O O . ILE A 1 147 ? 11.333 -5.181 -8.856 1.00 82.31 147 ILE A O 1
ATOM 1159 N N . ASN A 1 148 ? 11.470 -4.125 -10.828 1.00 84.31 148 ASN A N 1
ATOM 1160 C CA . ASN A 1 148 ? 10.694 -2.979 -10.345 1.00 84.31 148 ASN A CA 1
ATOM 1161 C C . ASN A 1 148 ? 9.249 -3.373 -10.071 1.00 84.31 148 ASN A C 1
ATOM 1163 O O . ASN A 1 148 ? 8.688 -2.901 -9.082 1.00 84.31 148 ASN A O 1
ATOM 1167 N N . THR A 1 149 ? 8.660 -4.225 -10.911 1.00 85.94 149 THR A N 1
ATOM 1168 C CA . THR A 1 149 ? 7.306 -4.744 -10.706 1.00 85.94 149 THR A CA 1
ATOM 1169 C C . THR A 1 149 ? 7.240 -5.555 -9.420 1.00 85.94 149 THR A C 1
ATOM 1171 O O . THR A 1 149 ? 6.442 -5.225 -8.545 1.00 85.94 149 THR A O 1
ATOM 1174 N N . VAL A 1 150 ? 8.144 -6.521 -9.235 1.00 89.94 150 VAL A N 1
ATOM 1175 C CA . VAL A 1 150 ? 8.169 -7.376 -8.037 1.00 89.94 150 VAL A CA 1
ATOM 1176 C C . VAL A 1 150 ? 8.302 -6.545 -6.758 1.00 89.94 150 VAL A C 1
ATOM 1178 O O . VAL A 1 150 ? 7.508 -6.690 -5.827 1.00 89.94 150 VAL A O 1
ATOM 1181 N N . VAL A 1 151 ? 9.272 -5.625 -6.701 1.00 91.25 151 VAL A N 1
ATOM 1182 C CA . VAL A 1 151 ? 9.487 -4.784 -5.511 1.00 91.25 151 VAL A CA 1
ATOM 1183 C C . VAL A 1 151 ? 8.315 -3.830 -5.293 1.00 91.25 151 VAL A C 1
ATOM 1185 O O . VAL A 1 151 ? 7.880 -3.643 -4.156 1.00 91.25 151 VAL A O 1
ATOM 1188 N N . THR A 1 152 ? 7.759 -3.245 -6.355 1.00 90.06 152 THR A N 1
ATOM 1189 C CA . THR A 1 152 ? 6.592 -2.359 -6.246 1.00 90.06 152 THR A CA 1
ATOM 1190 C C . THR A 1 152 ? 5.378 -3.101 -5.714 1.00 90.06 152 THR A C 1
ATOM 1192 O O . THR A 1 152 ? 4.715 -2.622 -4.794 1.00 90.06 152 THR A O 1
ATOM 1195 N N . GLU A 1 153 ? 5.080 -4.278 -6.245 1.00 92.06 153 GLU A N 1
ATOM 1196 C CA . GLU A 1 153 ? 3.960 -5.094 -5.792 1.00 92.06 153 GLU A CA 1
ATOM 1197 C C . GLU A 1 153 ? 4.176 -5.665 -4.389 1.00 92.06 153 GLU A C 1
ATOM 1199 O O . GLU A 1 153 ? 3.224 -5.767 -3.619 1.00 92.06 153 GLU A O 1
ATOM 1204 N N . GLY A 1 154 ? 5.421 -5.932 -4.003 1.00 94.00 154 GLY A N 1
ATOM 1205 C CA . GLY A 1 154 ? 5.778 -6.398 -2.665 1.00 94.00 154 GLY A CA 1
ATOM 1206 C C . GLY A 1 154 ? 5.836 -5.320 -1.573 1.00 94.00 154 GLY A C 1
ATOM 1207 O O . GLY A 1 154 ? 5.841 -5.660 -0.392 1.00 94.00 154 GLY A O 1
ATOM 1208 N N . THR A 1 155 ? 5.895 -4.029 -1.928 1.00 93.81 155 THR A N 1
ATOM 1209 C CA . THR A 1 155 ? 6.108 -2.930 -0.953 1.00 93.81 155 THR A CA 1
ATOM 1210 C C . THR A 1 155 ? 5.062 -1.815 -0.994 1.00 93.81 155 THR A C 1
ATOM 1212 O O . THR A 1 155 ? 5.060 -0.930 -0.135 1.00 93.81 155 THR A O 1
ATOM 1215 N N . ASN A 1 156 ? 4.146 -1.821 -1.965 1.00 93.12 156 ASN A N 1
ATOM 1216 C CA . ASN A 1 156 ? 3.139 -0.768 -2.066 1.00 93.12 156 ASN A CA 1
ATOM 1217 C C . ASN A 1 156 ? 2.094 -0.803 -0.930 1.00 93.12 156 ASN A C 1
ATOM 1219 O O . ASN A 1 156 ? 1.968 -1.764 -0.176 1.00 93.12 156 ASN A O 1
ATOM 1223 N N . SER A 1 157 ? 1.284 0.253 -0.868 1.00 94.44 157 SER A N 1
ATOM 1224 C CA . SER A 1 157 ? 0.242 0.500 0.142 1.00 94.44 157 SER A CA 1
ATOM 1225 C C . SER A 1 157 ? -0.966 -0.448 0.141 1.00 94.44 157 SER A C 1
ATOM 1227 O O . SER A 1 157 ? -1.861 -0.268 0.966 1.00 94.44 157 SER A O 1
ATOM 1229 N N . PHE A 1 158 ? -1.028 -1.431 -0.756 1.00 95.56 158 PHE A N 1
ATOM 1230 C CA . PHE A 1 158 ? -1.998 -2.525 -0.685 1.00 95.56 158 PHE A CA 1
ATOM 1231 C C . PHE A 1 158 ? -1.452 -3.747 0.058 1.00 95.56 158 PHE A C 1
ATOM 1233 O O . PHE A 1 158 ? -2.212 -4.679 0.305 1.00 95.56 158 PHE A O 1
ATOM 1240 N N . ASN A 1 159 ? -0.175 -3.747 0.441 1.00 95.88 159 ASN A N 1
ATOM 1241 C CA . ASN A 1 159 ? 0.379 -4.749 1.341 1.00 95.88 159 ASN A CA 1
ATOM 1242 C C . ASN A 1 159 ? 0.010 -4.429 2.792 1.00 95.88 159 ASN A C 1
ATOM 1244 O O . ASN A 1 159 ? -0.087 -3.266 3.196 1.00 95.88 159 ASN A O 1
ATOM 1248 N N . PHE A 1 160 ? -0.175 -5.479 3.585 1.00 95.88 160 PHE A N 1
ATOM 1249 C CA . PHE A 1 160 ? -0.376 -5.350 5.020 1.00 95.88 160 PHE A CA 1
ATOM 1250 C C . PHE A 1 160 ? 0.950 -5.027 5.701 1.00 95.88 160 PHE A C 1
ATOM 1252 O O . PHE A 1 160 ? 1.991 -5.585 5.355 1.00 95.88 160 PHE A O 1
ATOM 1259 N N . LYS A 1 161 ? 0.919 -4.139 6.698 1.00 92.56 161 LYS A N 1
ATOM 1260 C CA . LYS A 1 161 ? 2.130 -3.708 7.412 1.00 92.56 161 LYS A CA 1
ATOM 1261 C C . LYS A 1 161 ? 2.865 -4.889 8.043 1.00 92.56 161 LYS A C 1
ATOM 1263 O O . LYS A 1 161 ? 4.089 -4.922 8.081 1.00 92.56 161 LYS A O 1
ATOM 1268 N N . GLU A 1 162 ? 2.124 -5.850 8.568 1.00 90.44 162 GLU A N 1
ATOM 1269 C CA . GLU A 1 162 ? 2.701 -6.994 9.263 1.00 90.44 162 GLU A CA 1
ATOM 1270 C C . GLU A 1 162 ? 3.376 -7.977 8.284 1.00 90.44 162 GLU A C 1
ATOM 1272 O O . GLU A 1 162 ? 4.189 -8.783 8.720 1.00 90.44 162 GLU A O 1
ATOM 1277 N N . ASP A 1 163 ? 3.094 -7.871 6.978 1.00 91.38 163 ASP A N 1
ATOM 1278 C CA . ASP A 1 163 ? 3.723 -8.659 5.910 1.00 91.38 163 ASP A CA 1
ATOM 1279 C C . ASP A 1 163 ? 4.837 -7.884 5.181 1.00 91.38 163 ASP A C 1
ATOM 1281 O O . ASP A 1 163 ? 5.257 -8.281 4.093 1.00 91.38 163 ASP A O 1
ATOM 1285 N N . GLU A 1 164 ? 5.352 -6.794 5.761 1.00 90.56 164 GLU A N 1
ATOM 1286 C CA . GLU A 1 164 ? 6.382 -5.940 5.154 1.00 90.56 164 GLU A CA 1
ATOM 1287 C C . GLU A 1 164 ? 7.591 -6.740 4.626 1.00 90.56 164 GLU A C 1
ATOM 1289 O O . GLU A 1 164 ? 8.132 -7.644 5.278 1.00 90.56 164 GLU A O 1
ATOM 1294 N N . TRP A 1 165 ? 8.042 -6.395 3.418 1.00 92.38 165 TRP A N 1
ATOM 1295 C CA . TRP A 1 165 ? 9.259 -6.938 2.824 1.00 92.38 165 TRP A CA 1
ATOM 1296 C C . TRP A 1 165 ? 10.470 -6.075 3.198 1.00 92.38 165 TRP A C 1
ATOM 1298 O O . TRP A 1 165 ? 10.868 -5.172 2.472 1.00 92.38 165 TRP A O 1
ATOM 1308 N N . LYS A 1 166 ? 11.043 -6.346 4.376 1.00 87.81 166 LYS A N 1
ATOM 1309 C CA . LYS A 1 166 ? 12.099 -5.514 4.986 1.00 87.81 166 LYS A CA 1
ATOM 1310 C C . LYS A 1 166 ? 13.429 -5.510 4.239 1.00 87.81 166 LYS A C 1
ATOM 1312 O O . LYS A 1 166 ? 14.165 -4.536 4.335 1.00 87.81 166 LYS A O 1
ATOM 1317 N N . ASP A 1 167 ? 13.736 -6.598 3.545 1.00 87.44 167 ASP A N 1
ATOM 1318 C CA . ASP A 1 167 ? 14.986 -6.769 2.803 1.00 87.44 167 ASP A CA 1
ATOM 1319 C C . ASP A 1 167 ? 14.725 -6.725 1.284 1.00 87.44 167 ASP A C 1
ATOM 1321 O O . ASP A 1 167 ? 15.419 -7.371 0.501 1.00 87.44 167 ASP A O 1
ATOM 1325 N N . ALA A 1 168 ? 13.681 -5.996 0.865 1.00 88.50 168 ALA A N 1
ATOM 1326 C CA . ALA A 1 168 ? 13.378 -5.785 -0.544 1.00 88.50 168 ALA A CA 1
ATOM 1327 C C . ALA A 1 168 ? 14.545 -5.064 -1.249 1.00 88.50 168 ALA A C 1
ATOM 1329 O O . ALA A 1 168 ? 15.084 -4.099 -0.696 1.00 88.50 168 ALA A O 1
ATOM 1330 N N . PRO A 1 169 ? 14.917 -5.469 -2.477 1.00 87.00 169 PRO A N 1
ATOM 1331 C CA . PRO A 1 169 ? 15.954 -4.788 -3.246 1.00 87.00 169 PRO A CA 1
ATOM 1332 C C . PRO A 1 169 ? 15.687 -3.288 -3.426 1.00 87.00 169 PRO A C 1
ATOM 1334 O O . PRO A 1 169 ? 14.543 -2.845 -3.560 1.00 87.00 169 PRO A O 1
ATOM 1337 N N . GLU A 1 170 ? 16.752 -2.488 -3.454 1.00 84.06 170 GLU A N 1
ATOM 1338 C CA . GLU A 1 170 ? 16.645 -1.065 -3.770 1.00 84.06 170 GLU A CA 1
ATOM 1339 C C . GLU A 1 170 ? 16.431 -0.859 -5.268 1.00 84.06 170 GLU A C 1
ATOM 1341 O O . GLU A 1 170 ? 17.242 -1.277 -6.099 1.00 84.06 170 GLU A O 1
ATOM 1346 N N . LEU A 1 171 ? 15.356 -0.154 -5.619 1.00 81.56 171 LEU A N 1
ATOM 1347 C CA . LEU A 1 171 ? 15.123 0.243 -7.000 1.00 81.56 171 LEU A CA 1
ATOM 1348 C C . LEU A 1 171 ? 16.010 1.427 -7.368 1.00 81.56 171 LEU A C 1
ATOM 1350 O O . LEU A 1 171 ? 16.002 2.467 -6.701 1.00 81.56 171 LEU A O 1
ATOM 1354 N N . LYS A 1 172 ? 16.734 1.290 -8.483 1.00 71.38 172 LYS A N 1
ATOM 1355 C CA . LYS A 1 172 ? 17.498 2.396 -9.060 1.00 71.38 172 LYS A CA 1
ATOM 1356 C C . LYS A 1 172 ? 16.541 3.334 -9.805 1.00 71.38 172 LYS A C 1
ATOM 1358 O O . LYS A 1 172 ? 15.812 2.879 -10.684 1.00 71.38 172 LYS A O 1
ATOM 1363 N N . PRO A 1 173 ? 16.527 4.637 -9.487 1.00 71.69 173 PRO A N 1
ATOM 1364 C CA . PRO A 1 173 ? 15.654 5.584 -10.163 1.00 71.69 173 PRO A CA 1
ATOM 1365 C C . P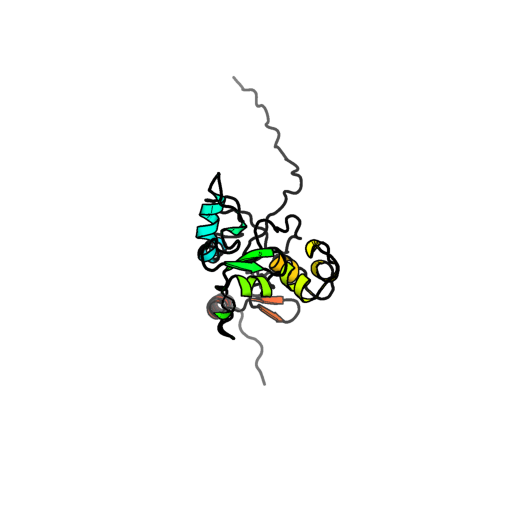RO A 1 173 ? 16.023 5.728 -11.642 1.00 71.69 173 PRO A C 1
ATOM 1367 O O . PRO A 1 173 ? 17.147 6.104 -11.975 1.00 71.69 173 PRO A O 1
ATOM 1370 N N . VAL A 1 174 ? 15.058 5.483 -12.529 1.00 76.00 174 VAL A N 1
ATOM 1371 C CA . VAL A 1 174 ? 15.207 5.742 -13.967 1.00 76.00 174 VAL A CA 1
ATOM 1372 C C . VAL A 1 174 ? 14.855 7.198 -14.233 1.00 76.00 174 VAL A C 1
ATOM 1374 O O . VAL A 1 174 ? 13.813 7.667 -13.788 1.00 76.00 174 VAL A O 1
ATOM 1377 N N . LYS A 1 175 ? 15.704 7.946 -14.939 1.00 78.56 175 LYS A N 1
ATOM 1378 C CA . LYS A 1 175 ? 15.422 9.347 -15.283 1.00 78.56 175 LYS A CA 1
ATOM 1379 C C . LYS A 1 175 ? 14.784 9.444 -16.665 1.00 78.56 175 L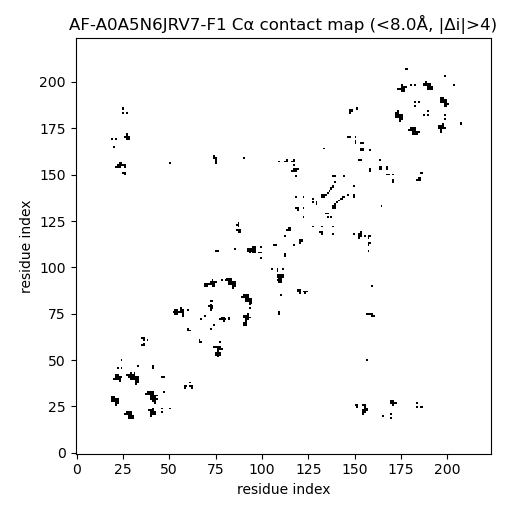YS A C 1
ATOM 1381 O O . LYS A 1 175 ? 15.206 8.783 -17.606 1.00 78.56 175 LYS A O 1
ATOM 1386 N N . CYS A 1 176 ? 13.790 10.315 -16.788 1.00 75.19 176 CYS A N 1
ATOM 1387 C CA . CYS A 1 176 ? 13.197 10.691 -18.060 1.00 75.19 176 CYS A CA 1
ATOM 1388 C C . CYS A 1 176 ? 14.247 11.367 -18.949 1.00 75.19 176 CYS A C 1
ATOM 1390 O O . CYS A 1 176 ? 14.751 12.422 -18.569 1.00 75.19 176 CYS A O 1
ATOM 1392 N N . GLY A 1 177 ? 14.488 10.853 -20.157 1.00 75.31 177 GLY A N 1
ATOM 1393 C CA . GLY A 1 177 ? 15.506 11.409 -21.064 1.00 75.31 177 GLY A CA 1
ATOM 1394 C C . GLY A 1 177 ? 15.253 12.862 -21.495 1.00 75.31 177 GLY A C 1
ATOM 1395 O O . GLY A 1 177 ? 16.183 13.562 -21.864 1.00 75.31 177 GLY A O 1
ATOM 1396 N N . ASN A 1 178 ? 14.002 13.337 -21.422 1.00 73.69 178 ASN A N 1
ATOM 1397 C CA . ASN A 1 178 ? 13.648 14.708 -21.814 1.00 73.69 178 ASN A CA 1
ATOM 1398 C C . ASN A 1 178 ? 13.695 15.737 -20.670 1.00 73.69 178 ASN A C 1
ATOM 1400 O O . ASN A 1 178 ? 14.044 16.888 -20.883 1.00 73.69 178 ASN A O 1
ATOM 1404 N N . CYS A 1 179 ? 13.271 15.361 -19.460 1.00 75.56 179 CYS A N 1
ATOM 1405 C CA . CYS A 1 179 ? 13.073 16.315 -18.360 1.00 75.56 179 CYS A CA 1
ATOM 1406 C C . CYS A 1 179 ? 13.781 15.910 -17.063 1.00 75.56 179 CYS A C 1
ATOM 1408 O O . CYS A 1 179 ? 13.542 16.517 -16.023 1.00 75.56 179 CYS A O 1
ATOM 1410 N N . ASN A 1 180 ? 14.586 14.842 -17.090 1.00 72.12 180 ASN A N 1
ATOM 1411 C CA . ASN A 1 180 ? 15.324 14.276 -15.957 1.00 72.12 180 ASN A CA 1
ATOM 1412 C C . ASN A 1 180 ? 14.488 13.877 -14.727 1.00 72.12 180 ASN A C 1
ATOM 1414 O O . ASN A 1 180 ? 15.049 13.482 -13.704 1.00 72.12 180 ASN A O 1
ATOM 1418 N N . LYS A 1 181 ? 13.152 13.922 -14.818 1.00 74.25 181 LYS A N 1
ATOM 1419 C CA . LYS A 1 181 ? 12.251 13.455 -13.760 1.00 74.25 181 LYS A CA 1
ATOM 1420 C C . LYS A 1 181 ? 12.514 11.971 -13.506 1.00 74.25 181 LYS A C 1
ATOM 1422 O O . LYS A 1 181 ? 12.556 11.197 -14.458 1.00 74.25 181 LYS A O 1
ATOM 1427 N N . ILE A 1 182 ? 12.653 11.580 -12.243 1.00 74.62 182 ILE A N 1
ATOM 1428 C CA . ILE A 1 182 ? 12.686 10.167 -11.854 1.00 74.62 182 ILE A CA 1
ATOM 1429 C C . ILE A 1 182 ? 11.322 9.540 -12.168 1.00 74.62 182 ILE A C 1
ATOM 1431 O O . ILE A 1 182 ? 10.293 10.078 -11.758 1.00 74.62 182 ILE A O 1
ATOM 1435 N N . ILE A 1 183 ? 11.344 8.430 -12.899 1.00 72.56 183 ILE A N 1
ATOM 1436 C CA . ILE A 1 183 ? 10.193 7.636 -13.305 1.00 72.56 183 ILE A CA 1
ATOM 1437 C C . ILE A 1 183 ? 10.190 6.338 -12.500 1.00 72.56 183 ILE A C 1
ATOM 1439 O O . ILE A 1 183 ? 11.190 5.619 -12.478 1.00 72.56 183 ILE A O 1
ATOM 1443 N N . SER A 1 184 ? 9.058 6.011 -11.881 1.00 73.12 184 SER A N 1
ATOM 1444 C CA . SER A 1 184 ? 8.788 4.644 -11.417 1.00 73.12 184 SER A CA 1
ATOM 1445 C C . SER A 1 184 ? 8.140 3.863 -12.556 1.00 73.12 184 SER A C 1
ATOM 1447 O O . SER A 1 184 ? 6.957 4.040 -12.829 1.00 73.12 184 SER A O 1
ATOM 1449 N N . THR A 1 185 ? 8.894 2.998 -13.234 1.00 71.19 185 THR A N 1
ATOM 1450 C CA . THR A 1 185 ? 8.389 2.215 -14.379 1.00 71.19 185 THR A CA 1
ATOM 1451 C C . THR A 1 185 ? 7.197 1.329 -14.018 1.00 71.19 185 THR A C 1
ATOM 1453 O O . THR A 1 185 ? 6.328 1.107 -14.853 1.00 71.19 185 THR A O 1
ATOM 1456 N N . ALA A 1 186 ? 7.100 0.899 -12.760 1.00 66.38 186 ALA A N 1
ATOM 1457 C CA . ALA A 1 186 ? 5.996 0.080 -12.271 1.00 66.38 186 ALA A CA 1
ATOM 1458 C C . ALA A 1 186 ? 4.714 0.873 -11.946 1.00 66.38 186 ALA A C 1
ATOM 1460 O O . ALA A 1 186 ? 3.623 0.308 -11.945 1.00 66.38 186 ALA A O 1
ATOM 1461 N N . THR A 1 187 ? 4.809 2.172 -11.631 1.00 68.00 187 THR A N 1
ATOM 1462 C CA . THR A 1 187 ? 3.646 2.957 -11.156 1.00 68.00 187 THR A CA 1
ATOM 1463 C C . THR A 1 187 ? 3.289 4.149 -12.033 1.00 68.00 187 THR A C 1
ATOM 1465 O O . THR A 1 187 ? 2.192 4.696 -11.904 1.00 68.00 187 THR A O 1
ATOM 1468 N N . GLU A 1 188 ? 4.175 4.540 -12.946 1.00 71.69 188 GLU A N 1
ATOM 1469 C CA . GLU A 1 188 ? 4.023 5.710 -13.797 1.00 71.69 188 GLU A CA 1
ATOM 1470 C C . GLU A 1 188 ? 4.017 5.336 -15.280 1.00 71.69 188 GLU A C 1
ATOM 1472 O O . GLU A 1 188 ? 4.858 4.580 -15.772 1.00 71.69 188 GLU A O 1
ATOM 1477 N N . THR A 1 189 ? 3.074 5.920 -16.021 1.00 68.50 189 THR A N 1
ATOM 1478 C CA . THR A 1 189 ? 2.980 5.737 -17.469 1.00 68.50 189 THR A CA 1
ATOM 1479 C C . THR A 1 189 ? 4.186 6.365 -18.161 1.00 68.50 189 THR A C 1
ATOM 1481 O O . THR A 1 189 ? 4.517 7.537 -17.951 1.00 68.50 189 THR A O 1
ATOM 1484 N N . HIS A 1 190 ? 4.826 5.587 -19.024 1.00 71.25 190 HIS A N 1
ATOM 1485 C CA . HIS A 1 190 ? 6.006 5.995 -19.765 1.00 71.25 190 HIS A CA 1
ATOM 1486 C C . HIS A 1 190 ? 6.012 5.362 -21.165 1.00 71.25 190 HIS A C 1
ATOM 1488 O O . HIS A 1 190 ? 5.364 4.346 -21.397 1.00 71.25 190 HIS A O 1
ATOM 1494 N N . THR A 1 191 ? 6.730 5.976 -22.104 1.00 73.62 191 THR A N 1
ATOM 1495 C CA . THR A 1 191 ? 7.066 5.408 -23.423 1.00 73.62 191 THR A CA 1
ATOM 1496 C C . THR A 1 191 ? 8.573 5.259 -23.532 1.00 73.62 191 THR A C 1
ATOM 1498 O O . THR A 1 191 ? 9.295 6.163 -23.110 1.00 73.62 191 THR A O 1
ATOM 1501 N N . GLY A 1 192 ? 9.048 4.180 -24.145 1.00 66.94 192 GLY A N 1
ATOM 1502 C CA . GLY A 1 192 ? 10.447 4.033 -24.550 1.00 66.94 192 GLY A CA 1
ATOM 1503 C C . GLY A 1 192 ? 10.648 4.346 -26.034 1.00 66.94 192 GLY A C 1
ATOM 1504 O O . GLY A 1 192 ? 9.771 4.055 -26.845 1.00 66.94 192 GLY A O 1
ATOM 1505 N N . TRP A 1 193 ? 11.795 4.931 -26.380 1.00 49.56 193 TRP A N 1
ATOM 1506 C CA . TRP A 1 193 ? 12.367 4.933 -27.735 1.00 49.56 193 TRP A CA 1
ATOM 1507 C C . TRP A 1 193 ? 13.879 4.706 -27.593 1.00 49.56 193 TRP A C 1
ATOM 1509 O O . TRP A 1 193 ? 14.566 5.559 -27.025 1.00 49.56 193 TRP A O 1
ATOM 1519 N N . GLY A 1 194 ? 14.388 3.560 -28.062 1.00 61.88 194 GLY A N 1
ATOM 1520 C CA . GLY A 1 194 ? 15.765 3.125 -27.778 1.00 61.88 194 GLY A CA 1
ATOM 1521 C C . GLY A 1 194 ? 16.020 2.968 -26.271 1.00 61.88 194 GLY A C 1
ATOM 1522 O O . GLY A 1 194 ? 15.126 2.548 -25.539 1.00 61.88 194 GLY A O 1
ATOM 1523 N N . ASP A 1 195 ? 17.196 3.388 -25.794 1.00 57.97 195 ASP A N 1
ATOM 1524 C CA . ASP A 1 195 ? 17.611 3.276 -24.379 1.00 57.97 195 ASP A CA 1
ATOM 1525 C C . ASP A 1 195 ? 16.986 4.332 -23.442 1.00 57.97 195 ASP A C 1
ATOM 1527 O O . ASP A 1 195 ? 17.349 4.443 -22.271 1.00 57.97 195 ASP A O 1
ATOM 1531 N N . SER A 1 196 ? 16.063 5.163 -23.938 1.00 63.28 196 SER A N 1
ATOM 1532 C CA . SER A 1 196 ? 15.509 6.295 -23.187 1.00 63.28 196 SER A CA 1
ATOM 1533 C C . SER A 1 196 ? 14.022 6.135 -22.881 1.00 63.28 196 SER A C 1
ATOM 1535 O O . SER A 1 196 ? 13.188 6.074 -23.788 1.00 63.28 196 SER A O 1
ATOM 1537 N N . LEU A 1 197 ? 13.672 6.180 -21.588 1.00 68.94 197 LEU A N 1
ATOM 1538 C CA . LEU A 1 197 ? 12.285 6.288 -21.130 1.00 68.94 197 LEU A CA 1
ATOM 1539 C C . LEU A 1 197 ? 11.825 7.748 -21.071 1.00 68.94 197 LEU A C 1
ATOM 1541 O O . LEU A 1 197 ? 12.557 8.653 -20.659 1.00 68.94 197 LEU A O 1
ATOM 1545 N N . ARG A 1 198 ? 10.571 7.977 -21.458 1.00 64.75 198 ARG A N 1
ATOM 1546 C CA . ARG A 1 198 ? 9.897 9.277 -21.441 1.00 64.75 198 ARG A CA 1
ATOM 1547 C C . ARG A 1 198 ? 8.617 9.176 -20.623 1.00 64.75 198 ARG A C 1
ATOM 1549 O O . ARG A 1 198 ? 7.775 8.327 -20.893 1.00 64.75 198 ARG A O 1
ATOM 1556 N N . TYR A 1 199 ? 8.468 10.047 -19.632 1.00 59.31 199 TYR A N 1
ATOM 1557 C CA . TYR A 1 199 ? 7.281 10.115 -18.780 1.00 59.31 199 TYR A CA 1
ATOM 1558 C C . TYR A 1 199 ? 6.079 10.683 -19.549 1.00 59.31 199 TYR A C 1
ATOM 1560 O O . TYR A 1 199 ? 6.203 11.726 -20.193 1.00 59.31 199 TYR A O 1
ATOM 1568 N N . ILE A 1 200 ? 4.912 10.038 -19.447 1.00 59.75 200 ILE A N 1
ATOM 1569 C CA . ILE A 1 200 ? 3.677 10.480 -20.105 1.00 59.75 200 ILE A CA 1
ATOM 1570 C C . ILE A 1 200 ? 2.706 10.991 -19.043 1.00 59.75 200 ILE A C 1
ATOM 1572 O O . ILE A 1 200 ? 2.044 10.220 -18.353 1.00 59.75 200 ILE A O 1
ATOM 1576 N N . SER A 1 201 ? 2.557 12.310 -18.931 1.00 54.47 201 SER A N 1
ATOM 1577 C CA . SER A 1 201 ? 1.364 12.888 -18.309 1.00 54.47 201 SER A CA 1
ATOM 1578 C C . SER A 1 201 ? 0.835 14.052 -19.134 1.00 54.47 201 SER A C 1
ATOM 1580 O O . SER A 1 201 ? 1.602 14.801 -19.738 1.00 54.47 201 SER A O 1
ATOM 1582 N N . ARG A 1 202 ? -0.492 14.237 -19.118 1.00 47.03 202 ARG A N 1
ATOM 1583 C CA . ARG A 1 202 ? -1.185 15.330 -19.825 1.00 47.03 202 ARG A CA 1
ATOM 1584 C C . ARG A 1 202 ? -0.718 16.735 -19.402 1.00 47.03 202 ARG A C 1
ATOM 1586 O O . ARG A 1 202 ? -0.972 17.691 -20.117 1.00 47.03 202 ARG A O 1
ATOM 1593 N N . LEU A 1 203 ? -0.018 16.868 -18.268 1.00 44.69 203 LEU A N 1
ATOM 1594 C CA . LEU A 1 203 ? 0.574 18.133 -17.809 1.00 44.69 203 LEU A CA 1
ATOM 1595 C C . LEU A 1 203 ? 1.996 18.379 -18.358 1.00 44.69 203 LEU A C 1
ATOM 1597 O O . LEU A 1 203 ? 2.468 19.514 -18.359 1.00 44.69 203 LEU A O 1
ATOM 1601 N N . VAL A 1 204 ? 2.693 17.331 -18.811 1.00 46.62 204 VAL A N 1
ATOM 1602 C CA . VAL A 1 204 ? 4.110 17.389 -19.213 1.00 46.62 204 VAL A CA 1
ATOM 1603 C C . VAL A 1 204 ? 4.292 17.708 -20.698 1.00 46.62 204 VAL A C 1
ATOM 1605 O O . VAL A 1 204 ? 5.354 18.197 -21.063 1.00 46.62 204 VAL A O 1
ATOM 1608 N N . GLU A 1 205 ? 3.251 17.626 -21.536 1.00 46.88 205 GLU A N 1
ATOM 1609 C CA . GLU A 1 205 ? 3.298 18.268 -22.862 1.00 46.88 205 GLU A CA 1
ATOM 1610 C C . GLU A 1 205 ? 3.603 19.773 -22.749 1.00 46.88 205 GLU A C 1
ATOM 1612 O O . GLU A 1 205 ? 4.401 20.296 -23.522 1.00 46.88 205 GLU A O 1
ATOM 1617 N N . ALA A 1 206 ? 3.034 20.472 -21.760 1.00 44.53 206 ALA A N 1
ATOM 1618 C CA . ALA A 1 206 ? 3.230 21.914 -21.588 1.00 44.53 206 ALA A CA 1
ATOM 1619 C C . ALA A 1 206 ? 4.604 22.278 -20.987 1.00 44.53 206 ALA A C 1
ATOM 1621 O O . ALA A 1 206 ? 5.184 23.299 -21.355 1.00 44.53 206 ALA A O 1
ATOM 1622 N N . ILE A 1 207 ? 5.141 21.444 -20.087 1.00 45.44 207 ILE A N 1
ATOM 1623 C CA . ILE A 1 207 ? 6.461 21.653 -19.460 1.00 45.44 207 ILE A CA 1
ATOM 1624 C C . ILE A 1 207 ? 7.584 21.273 -20.433 1.00 45.44 207 ILE A C 1
ATOM 1626 O O . ILE A 1 207 ? 8.538 22.032 -20.588 1.00 45.44 207 ILE A O 1
ATOM 1630 N N . CYS A 1 208 ? 7.441 20.165 -21.165 1.00 41.12 208 CYS A N 1
ATOM 1631 C CA . CYS A 1 208 ? 8.395 19.784 -22.203 1.00 41.12 208 CYS A CA 1
ATOM 1632 C C . CYS A 1 208 ? 8.388 20.765 -23.386 1.00 41.12 208 CYS A C 1
ATOM 1634 O O . CYS A 1 208 ? 9.460 21.105 -23.870 1.00 41.12 208 CYS A O 1
ATOM 1636 N N . ARG A 1 209 ? 7.232 21.319 -23.796 1.00 48.09 209 ARG A N 1
ATOM 1637 C CA . ARG A 1 209 ? 7.187 22.398 -24.809 1.00 48.09 209 ARG A CA 1
ATOM 1638 C C . ARG A 1 209 ? 7.833 23.706 -24.338 1.00 48.09 209 ARG A C 1
ATOM 1640 O O . ARG A 1 209 ? 8.285 24.473 -25.180 1.00 48.09 209 ARG A O 1
ATOM 1647 N N . ARG A 1 210 ? 7.865 23.990 -23.028 1.00 45.84 210 ARG A N 1
ATOM 1648 C CA . ARG A 1 210 ? 8.552 25.171 -22.468 1.00 45.84 210 ARG A CA 1
ATOM 1649 C C . ARG A 1 210 ? 10.071 25.014 -22.487 1.00 45.84 210 ARG A C 1
ATOM 1651 O O . ARG A 1 210 ? 10.742 25.960 -22.869 1.00 45.84 210 ARG A O 1
ATOM 1658 N N . ALA A 1 211 ? 10.587 23.826 -22.167 1.00 43.06 211 ALA A N 1
ATOM 1659 C CA . ALA A 1 211 ? 12.018 23.526 -22.271 1.00 43.06 211 ALA A CA 1
ATOM 166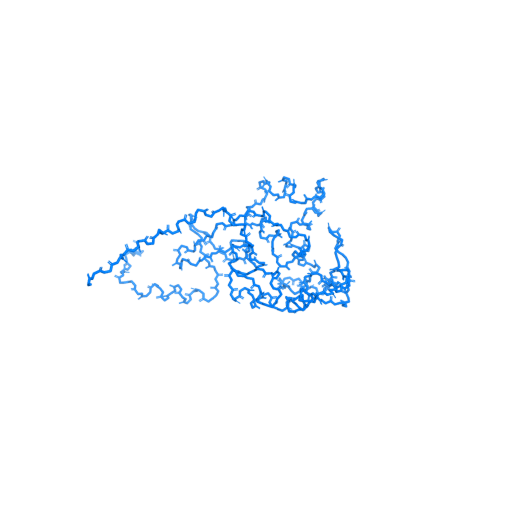0 C C . ALA A 1 211 ? 12.535 23.558 -23.726 1.00 43.06 211 ALA A C 1
ATOM 1662 O O . ALA A 1 211 ? 13.682 23.902 -23.956 1.00 43.06 211 ALA A O 1
ATOM 1663 N N . MET A 1 212 ? 11.680 23.277 -24.719 1.00 44.56 212 MET A N 1
ATOM 1664 C CA . MET A 1 212 ? 12.032 23.352 -26.150 1.00 44.56 212 MET A CA 1
ATOM 1665 C C . MET A 1 212 ? 12.014 24.774 -26.744 1.00 44.56 212 MET A C 1
ATOM 1667 O O . MET A 1 212 ? 12.284 24.929 -27.930 1.00 44.56 212 MET A O 1
ATOM 1671 N N . LYS A 1 213 ? 11.645 25.806 -25.972 1.00 45.44 213 LYS A N 1
ATOM 1672 C CA . LYS A 1 213 ? 11.592 27.202 -26.450 1.00 45.44 213 LYS A CA 1
ATOM 1673 C C . LYS A 1 213 ? 12.779 28.061 -26.010 1.00 45.44 213 LYS A C 1
ATOM 1675 O O . LYS A 1 213 ? 12.841 29.204 -26.448 1.00 45.44 213 LYS A O 1
ATOM 1680 N N . ASP A 1 214 ? 13.672 27.535 -25.172 1.00 45.84 214 ASP A N 1
ATOM 1681 C CA . ASP A 1 214 ? 14.780 28.304 -24.577 1.00 45.84 214 ASP A CA 1
ATOM 1682 C C . ASP A 1 214 ? 16.170 27.908 -25.107 1.00 45.84 214 ASP A C 1
ATOM 1684 O O . ASP A 1 214 ? 17.171 28.456 -24.667 1.00 45.84 214 ASP A O 1
ATOM 1688 N N . ASP A 1 215 ? 16.243 27.009 -26.096 1.00 39.75 215 ASP A N 1
ATOM 1689 C CA . ASP A 1 215 ? 17.483 26.733 -26.823 1.00 39.75 215 ASP A CA 1
ATOM 1690 C C . ASP A 1 215 ? 17.364 27.218 -28.269 1.00 39.75 215 ASP A C 1
ATOM 1692 O O . ASP A 1 215 ? 16.574 26.732 -29.082 1.00 39.75 215 ASP A O 1
ATOM 1696 N N . SER A 1 216 ? 18.184 28.213 -28.573 1.00 38.56 216 SER A N 1
ATOM 1697 C CA . SER A 1 216 ? 18.421 28.848 -29.862 1.00 38.56 216 SER A CA 1
ATOM 1698 C C . SER A 1 216 ? 19.122 27.919 -30.863 1.00 38.56 216 SER A C 1
ATOM 1700 O O . SER A 1 216 ? 20.168 28.254 -31.417 1.00 38.56 216 SER A O 1
ATOM 1702 N N . LEU A 1 217 ? 18.530 26.762 -31.165 1.00 35.59 217 LEU A N 1
ATOM 1703 C CA . LEU A 1 217 ? 18.981 25.905 -32.260 1.00 35.59 217 LEU A CA 1
ATOM 1704 C C . LEU A 1 217 ? 17.863 25.702 -33.281 1.00 35.59 217 LEU A C 1
ATOM 1706 O O . LEU A 1 217 ? 16.839 25.064 -33.045 1.00 35.59 217 LEU A O 1
ATOM 1710 N N . SER A 1 218 ? 18.094 26.320 -34.436 1.00 31.72 218 SER A N 1
ATOM 1711 C CA . SER A 1 218 ? 17.234 26.292 -35.614 1.00 31.72 218 SER A CA 1
ATOM 1712 C C . SER A 1 218 ? 17.066 24.862 -36.156 1.00 31.72 218 SER A C 1
ATOM 1714 O O . SER A 1 218 ? 17.999 24.062 -36.070 1.00 31.72 218 SER A O 1
ATOM 1716 N N . PRO A 1 219 ? 15.916 24.534 -36.772 1.00 35.06 219 PRO A N 1
ATOM 1717 C CA . PRO A 1 219 ? 15.681 23.229 -37.370 1.00 35.06 219 PRO A CA 1
ATOM 1718 C C . PRO A 1 219 ? 16.385 23.140 -38.729 1.00 35.06 219 PRO A C 1
ATOM 1720 O O . PRO A 1 219 ? 15.971 23.780 -39.692 1.00 35.06 219 PRO A O 1
ATOM 1723 N N . ILE A 1 220 ? 17.413 22.302 -38.840 1.00 37.50 220 ILE A N 1
ATOM 1724 C CA . ILE A 1 220 ? 17.794 21.736 -40.136 1.00 37.50 220 ILE A CA 1
ATOM 1725 C C . ILE A 1 220 ? 17.260 20.315 -40.136 1.00 37.50 220 ILE A C 1
ATOM 1727 O O . ILE A 1 220 ? 17.817 19.462 -39.465 1.00 37.50 220 ILE A O 1
ATOM 1731 N N . TYR A 1 221 ? 16.121 20.110 -40.791 1.00 31.75 221 TYR A N 1
ATOM 1732 C CA . TYR A 1 221 ? 15.953 19.114 -41.850 1.00 31.75 221 TYR A CA 1
ATOM 1733 C C . TYR A 1 221 ? 14.598 19.371 -42.512 1.00 31.75 221 TYR A C 1
ATOM 1735 O O . TYR A 1 221 ? 13.533 19.086 -41.962 1.00 31.75 221 TYR A O 1
ATOM 1743 N N . GLY A 1 222 ? 14.668 19.987 -43.692 1.00 28.75 222 GLY A N 1
ATOM 1744 C CA . GLY A 1 222 ? 13.559 20.072 -44.626 1.00 28.75 222 GLY A CA 1
ATOM 1745 C C . GLY A 1 222 ? 13.275 18.700 -45.225 1.00 28.75 222 GLY A C 1
ATOM 1746 O O . GLY A 1 222 ? 14.189 17.960 -45.578 1.00 28.75 222 GLY A O 1
ATOM 1747 N N . ILE A 1 223 ? 11.989 18.387 -45.334 1.00 32.28 223 ILE A N 1
ATOM 1748 C CA . ILE A 1 223 ? 11.464 17.314 -46.171 1.00 32.28 223 ILE A CA 1
ATOM 1749 C C . ILE A 1 223 ? 11.210 17.919 -47.553 1.00 32.28 22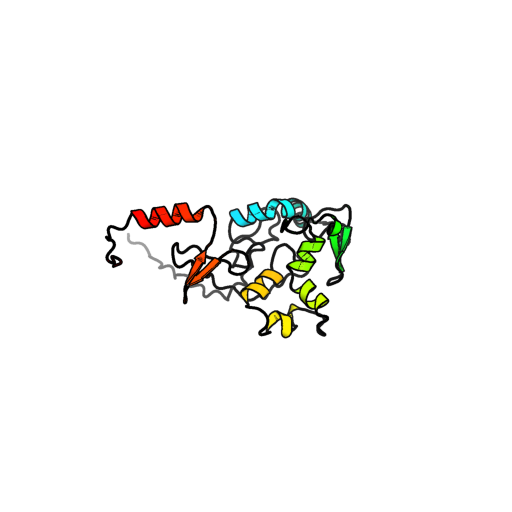3 ILE A C 1
ATOM 1751 O O . ILE A 1 223 ? 10.326 18.768 -47.692 1.00 32.28 223 ILE A O 1
ATOM 1755 N N . ARG A 1 224 ? 11.973 17.473 -48.549 1.00 32.12 224 ARG A N 1
ATOM 1756 C CA . ARG A 1 224 ? 11.515 17.121 -49.899 1.00 32.12 224 ARG A CA 1
ATOM 1757 C C . ARG A 1 224 ? 12.568 16.253 -50.567 1.00 32.12 224 ARG A C 1
ATOM 1759 O O . ARG A 1 224 ? 13.756 16.619 -50.467 1.00 32.12 224 ARG A O 1
#

InterPro domains:
  IPR002893 Zinc finger, MYND-type [PF01753] (23-59)
  IPR002893 Zinc finger, MYND-type [PS50865] (23-59)

Mean predicted aligned error: 11.72 Å